Protein AF-H1XXZ6-F1 (afdb_monomer_lite)

pLDDT: mean 73.59, std 20.25, range [29.73, 95.38]

Radius of gyration: 31.3 Å; chains: 1; bounding box: 52×107×85 Å

Organism: NCBI:txid880073

Structure (mmCIF, N/CA/C/O backbone):
data_AF-H1XXZ6-F1
#
_entry.id   AF-H1XXZ6-F1
#
loop_
_atom_site.group_PDB
_atom_site.id
_atom_site.type_symbol
_atom_site.label_atom_id
_atom_site.label_alt_id
_atom_site.label_comp_id
_atom_site.label_asym_id
_atom_site.label_entity_id
_atom_site.label_seq_id
_atom_site.pdbx_PDB_ins_code
_atom_site.Cartn_x
_atom_site.Cartn_y
_atom_site.Cartn_z
_atom_site.occupancy
_atom_site.B_iso_or_equiv
_atom_site.auth_seq_id
_atom_site.auth_comp_id
_atom_site.auth_asym_id
_atom_site.auth_atom_id
_atom_site.pdbx_PDB_model_num
ATOM 1 N N . MET A 1 1 ? 24.310 -81.843 -57.469 1.00 34.84 1 MET A N 1
ATOM 2 C CA . MET A 1 1 ? 24.991 -82.336 -56.248 1.00 34.84 1 MET A CA 1
ATOM 3 C C . MET A 1 1 ? 25.385 -81.104 -55.439 1.00 34.84 1 MET A C 1
ATOM 5 O O . MET A 1 1 ? 26.062 -80.269 -56.003 1.00 34.84 1 MET A O 1
ATOM 9 N N . GLY A 1 2 ? 24.944 -80.859 -54.207 1.00 36.94 2 GLY A N 1
ATOM 10 C CA . GLY A 1 2 ? 24.135 -81.661 -53.302 1.00 36.94 2 GLY A CA 1
ATOM 11 C C . GLY A 1 2 ? 23.578 -80.832 -52.131 1.00 36.94 2 GLY A C 1
ATOM 12 O O . GLY A 1 2 ? 24.026 -79.719 -51.892 1.00 36.94 2 GLY A O 1
ATOM 13 N N . LYS A 1 3 ? 22.600 -81.462 -51.465 1.00 36.09 3 LYS A N 1
ATOM 14 C CA . LYS A 1 3 ? 22.176 -81.375 -50.054 1.00 36.09 3 LYS A CA 1
ATOM 15 C C . LYS A 1 3 ? 21.895 -79.995 -49.443 1.00 36.09 3 LYS A C 1
ATOM 17 O O . LYS A 1 3 ? 22.792 -79.198 -49.210 1.00 36.09 3 LYS A O 1
ATOM 22 N N . GLY A 1 4 ? 20.626 -79.791 -49.090 1.00 41.72 4 GLY A N 1
ATOM 23 C CA . GLY A 1 4 ? 20.234 -78.795 -48.098 1.00 41.72 4 GLY A CA 1
ATOM 24 C C . GLY A 1 4 ? 20.411 -79.296 -46.668 1.00 41.72 4 GLY A C 1
ATOM 25 O O . GLY A 1 4 ? 20.622 -80.484 -46.457 1.00 41.72 4 GLY A O 1
ATOM 26 N N . GLU A 1 5 ? 20.244 -78.384 -45.715 1.00 38.03 5 GLU A N 1
ATOM 27 C CA . GLU A 1 5 ? 19.786 -78.662 -44.354 1.00 38.03 5 GLU A CA 1
ATOM 28 C C . GLU A 1 5 ? 19.314 -77.348 -43.709 1.00 38.03 5 GLU A C 1
ATOM 30 O O . GLU A 1 5 ? 19.947 -76.300 -43.831 1.00 38.03 5 GLU A O 1
ATOM 35 N N . ARG A 1 6 ? 18.142 -77.404 -43.066 1.00 41.97 6 ARG A N 1
ATOM 36 C CA . ARG A 1 6 ? 17.686 -76.405 -42.087 1.00 41.97 6 ARG A CA 1
ATOM 37 C C . ARG A 1 6 ? 18.591 -76.519 -40.850 1.00 41.97 6 ARG A C 1
ATOM 39 O O . ARG A 1 6 ? 19.166 -77.576 -40.654 1.00 41.97 6 ARG A O 1
ATOM 46 N N . PHE A 1 7 ? 18.654 -75.493 -40.001 1.00 35.69 7 PHE A N 1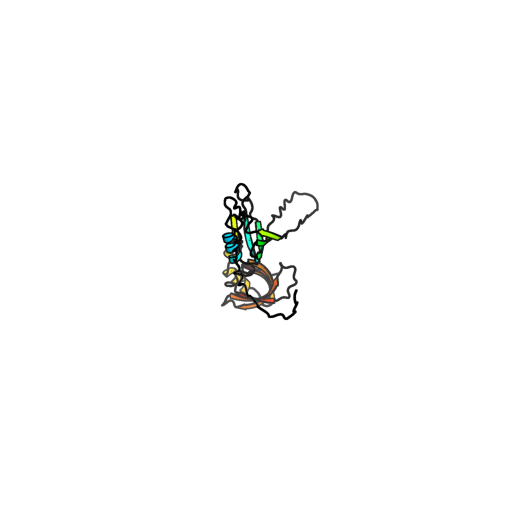
ATOM 47 C CA . PHE A 1 7 ? 18.377 -75.575 -38.553 1.00 35.69 7 PHE A CA 1
ATOM 48 C C . PHE A 1 7 ? 18.780 -74.260 -37.840 1.00 35.69 7 PHE A C 1
ATOM 50 O O . PHE A 1 7 ? 19.923 -73.827 -37.886 1.00 35.69 7 PHE A O 1
ATOM 57 N N . PHE A 1 8 ? 17.789 -73.688 -37.152 1.00 34.06 8 PHE A N 1
ATOM 58 C CA . PHE A 1 8 ? 17.831 -73.058 -35.825 1.00 34.06 8 PHE A CA 1
ATOM 59 C C . PHE A 1 8 ? 18.616 -71.759 -35.555 1.00 34.06 8 PHE A C 1
ATOM 61 O O . PHE A 1 8 ? 19.836 -71.692 -35.463 1.00 34.06 8 PHE A O 1
ATOM 68 N N . SER A 1 9 ? 17.793 -70.755 -35.250 1.00 41.75 9 SER A N 1
ATOM 69 C CA . SER A 1 9 ? 17.962 -69.675 -34.280 1.00 41.75 9 SER A CA 1
ATOM 70 C C . SER A 1 9 ? 18.931 -69.953 -33.125 1.00 41.75 9 SER A C 1
ATOM 72 O O . SER A 1 9 ? 18.729 -70.884 -32.348 1.00 41.75 9 SER A O 1
ATOM 74 N N . LYS A 1 10 ? 19.867 -69.021 -32.907 1.00 35.75 10 LYS A N 1
ATOM 75 C CA . LYS A 1 10 ? 20.357 -68.653 -31.572 1.00 35.75 10 LYS A CA 1
ATOM 76 C C . LYS A 1 10 ? 20.607 -67.149 -31.493 1.00 35.75 10 LYS A C 1
ATOM 78 O O . LYS A 1 10 ? 21.270 -66.561 -32.339 1.00 35.75 10 LYS A O 1
ATOM 83 N N . ASN A 1 11 ? 20.019 -66.575 -30.450 1.00 40.69 11 ASN A N 1
ATOM 84 C CA . ASN A 1 11 ? 20.159 -65.205 -29.986 1.00 40.69 11 ASN A CA 1
ATOM 85 C C . ASN A 1 11 ? 21.622 -64.767 -29.901 1.00 40.69 11 ASN A C 1
ATOM 87 O O . ASN A 1 11 ? 22.435 -65.467 -29.302 1.00 40.69 11 ASN A O 1
ATOM 91 N N . LEU A 1 12 ? 21.904 -63.556 -30.375 1.00 37.41 12 LEU A N 1
ATOM 92 C CA . LEU A 1 12 ? 23.015 -62.743 -29.896 1.00 37.41 12 LEU A CA 1
ATOM 93 C C . LEU A 1 12 ? 22.513 -61.305 -29.792 1.00 37.41 12 LEU A C 1
ATOM 95 O O . LEU A 1 12 ? 22.474 -60.544 -30.754 1.00 37.41 12 LEU A O 1
ATOM 99 N N . ILE A 1 13 ? 22.049 -60.998 -28.583 1.00 42.38 13 ILE A N 1
ATOM 100 C CA . ILE A 1 13 ? 21.823 -59.652 -28.075 1.00 42.38 13 ILE A CA 1
ATOM 101 C C . ILE A 1 13 ? 23.176 -58.942 -28.149 1.00 42.38 13 ILE A C 1
ATOM 103 O O . ILE A 1 13 ? 24.085 -59.256 -27.387 1.00 42.38 13 ILE A O 1
ATOM 107 N N . PHE A 1 14 ? 23.317 -58.020 -29.096 1.00 39.56 14 PHE A N 1
ATOM 108 C CA . PHE A 1 14 ? 24.387 -57.032 -29.089 1.00 39.56 14 PHE A CA 1
ATOM 109 C C . PHE A 1 14 ? 23.782 -55.722 -28.584 1.00 39.56 14 PHE A C 1
ATOM 111 O O . PHE A 1 14 ? 23.148 -54.977 -29.332 1.00 39.56 14 PHE A O 1
ATOM 118 N N . GLU A 1 15 ? 23.956 -55.462 -27.288 1.00 44.19 15 GLU A N 1
ATOM 119 C CA . GLU A 1 15 ? 23.841 -54.123 -26.717 1.00 44.19 15 GLU A CA 1
ATOM 120 C C . GLU A 1 15 ? 24.912 -53.235 -27.361 1.00 44.19 15 GLU A C 1
ATOM 122 O O . GLU A 1 15 ? 26.066 -53.191 -26.940 1.00 44.19 15 GLU A O 1
ATOM 127 N N . GLN A 1 16 ? 24.539 -52.514 -28.417 1.00 44.62 16 GLN A N 1
ATOM 128 C CA . GLN A 1 16 ? 25.308 -51.357 -28.849 1.00 44.62 16 GLN A CA 1
ATOM 129 C C . GLN A 1 16 ? 24.959 -50.186 -27.935 1.00 44.62 16 GLN A C 1
ATOM 131 O O . GLN A 1 16 ? 23.903 -49.561 -28.061 1.00 44.62 16 GLN A O 1
ATOM 136 N N . GLY A 1 17 ? 25.877 -49.894 -27.013 1.00 43.12 17 GLY A N 1
ATOM 137 C C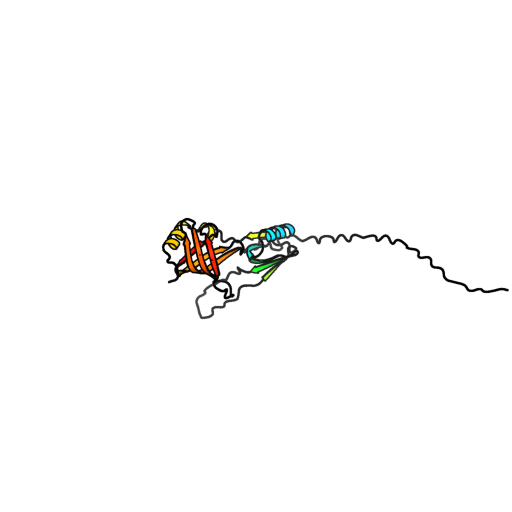A . GLY A 1 17 ? 25.894 -48.675 -26.220 1.00 43.12 17 GLY A CA 1
ATOM 138 C C . GLY A 1 17 ? 25.861 -47.442 -27.119 1.00 43.12 17 GLY A C 1
ATOM 139 O O . GLY A 1 17 ? 26.885 -46.965 -27.600 1.00 43.12 17 GLY A O 1
ATOM 140 N N . ARG A 1 18 ? 24.661 -46.900 -27.339 1.00 43.94 18 ARG A N 1
ATOM 141 C CA . ARG A 1 18 ? 24.479 -45.552 -27.875 1.00 43.94 18 ARG A CA 1
ATOM 142 C C . ARG A 1 18 ? 24.879 -44.564 -26.785 1.00 43.94 18 ARG A C 1
ATOM 144 O O . ARG A 1 18 ? 24.064 -44.227 -25.927 1.00 43.94 18 ARG A O 1
ATOM 151 N N . GLN A 1 19 ? 26.122 -44.085 -26.831 1.00 50.47 19 GLN A N 1
ATOM 152 C CA . GLN A 1 19 ? 26.491 -42.831 -26.179 1.00 50.47 19 GLN A CA 1
ATOM 153 C C . GLN A 1 19 ? 25.544 -41.742 -26.694 1.00 50.47 19 GLN A C 1
ATOM 155 O O . GLN A 1 19 ? 25.595 -41.330 -27.853 1.00 50.47 19 GLN A O 1
ATOM 160 N N . ARG A 1 20 ? 24.612 -41.319 -25.838 1.00 53.62 20 ARG A N 1
ATOM 161 C CA . ARG A 1 20 ? 23.755 -40.168 -26.101 1.00 53.62 20 ARG A CA 1
ATOM 162 C C . ARG A 1 20 ? 24.624 -38.928 -25.941 1.00 53.62 20 ARG A C 1
ATOM 164 O O . ARG A 1 20 ? 24.897 -38.506 -24.821 1.00 53.62 20 ARG A O 1
ATOM 171 N N . TYR A 1 21 ? 25.068 -38.356 -27.054 1.00 49.53 21 TYR A N 1
ATOM 172 C CA . TYR A 1 21 ? 25.584 -36.995 -27.060 1.00 49.53 21 TYR A CA 1
ATOM 173 C C . TYR A 1 21 ? 24.427 -36.068 -26.681 1.00 49.53 21 TYR A C 1
ATOM 175 O O . TYR A 1 21 ? 23.544 -35.790 -27.492 1.00 49.53 21 TYR A O 1
ATOM 183 N N . PHE A 1 22 ? 24.404 -35.621 -25.427 1.00 50.97 22 PHE A N 1
ATOM 184 C CA . PHE A 1 22 ? 23.610 -34.470 -25.026 1.00 50.97 22 PHE A CA 1
ATOM 185 C C . PHE A 1 22 ? 24.239 -33.248 -25.699 1.00 50.97 22 PHE A C 1
ATOM 187 O O . PHE A 1 22 ? 25.120 -32.598 -25.143 1.00 50.97 22 PHE A O 1
ATOM 194 N N . LEU A 1 23 ? 23.816 -32.957 -26.931 1.00 54.25 23 LEU A N 1
ATOM 195 C CA . LEU A 1 23 ? 23.970 -31.627 -27.503 1.00 54.25 23 LEU A CA 1
ATOM 196 C C . LEU A 1 23 ? 23.156 -30.693 -26.611 1.00 54.25 23 LEU A C 1
ATOM 198 O O . LEU A 1 23 ? 21.942 -30.565 -26.759 1.00 54.25 23 LEU A O 1
ATOM 202 N N . GLY A 1 24 ? 23.836 -30.111 -25.624 1.00 48.06 24 GLY A N 1
ATOM 203 C CA . GLY A 1 24 ? 23.327 -29.019 -24.821 1.00 48.06 24 GLY A CA 1
ATOM 204 C C . GLY A 1 24 ? 22.946 -27.887 -25.759 1.00 48.06 24 GLY A C 1
ATOM 205 O O . GLY A 1 24 ? 23.783 -27.079 -26.154 1.00 48.06 24 GLY A O 1
ATOM 206 N N . LEU A 1 25 ? 21.669 -27.845 -26.131 1.00 50.66 25 LEU A N 1
ATOM 207 C CA . LEU A 1 25 ? 21.010 -26.657 -26.640 1.00 50.66 25 LEU A CA 1
ATOM 208 C C . LEU A 1 25 ? 20.997 -25.655 -25.487 1.00 50.66 25 LEU A C 1
ATOM 210 O O . LEU A 1 25 ? 20.002 -25.499 -24.781 1.00 50.66 25 LEU A O 1
ATOM 214 N N . PHE A 1 26 ? 22.138 -25.004 -25.264 1.00 59.72 26 PHE A N 1
ATOM 215 C CA . PHE A 1 26 ? 22.194 -23.762 -24.519 1.00 59.72 26 PHE A CA 1
ATOM 216 C C . PHE A 1 26 ? 21.250 -22.814 -25.250 1.00 59.72 26 PHE A C 1
ATOM 218 O O . PHE A 1 26 ? 21.585 -22.278 -26.308 1.00 59.72 26 PHE A O 1
ATOM 225 N N . LYS A 1 27 ? 20.026 -22.674 -24.727 1.00 57.34 27 LYS A N 1
ATOM 226 C CA . LYS A 1 27 ? 19.089 -21.639 -25.146 1.00 57.34 27 LYS A CA 1
ATOM 227 C C . LYS A 1 27 ? 19.862 -20.329 -25.031 1.00 57.34 27 LYS A C 1
ATOM 229 O O . LYS A 1 27 ? 20.163 -19.892 -23.921 1.00 57.34 27 LYS A O 1
ATOM 234 N N . ARG A 1 28 ? 20.273 -19.755 -26.166 1.00 54.41 28 ARG A N 1
ATOM 235 C CA . ARG A 1 28 ? 20.858 -18.414 -26.194 1.00 54.41 28 ARG A CA 1
ATOM 236 C C . ARG A 1 28 ? 19.832 -17.517 -25.515 1.00 54.41 28 ARG A C 1
ATOM 238 O O . ARG A 1 28 ? 18.709 -17.424 -26.006 1.00 54.41 28 ARG A O 1
ATOM 245 N N . LYS A 1 29 ? 20.188 -16.943 -24.362 1.00 57.19 29 LYS A N 1
ATOM 246 C CA . LYS A 1 29 ? 19.348 -15.948 -23.692 1.00 57.19 29 LYS A CA 1
ATOM 247 C C . LYS A 1 29 ? 19.035 -14.878 -24.736 1.00 57.19 29 LYS A C 1
ATOM 249 O O . LYS A 1 29 ? 19.963 -14.327 -25.332 1.00 57.19 29 LYS A O 1
ATOM 254 N N . LYS A 1 30 ? 17.750 -14.683 -25.035 1.00 61.81 30 LYS A N 1
ATOM 255 C CA . LYS A 1 30 ? 17.300 -13.646 -25.963 1.00 61.81 30 LYS A CA 1
ATOM 256 C C . LYS A 1 30 ? 17.820 -12.326 -25.395 1.00 61.81 30 LYS A C 1
ATOM 258 O O . LYS A 1 30 ? 17.629 -12.049 -24.215 1.00 61.81 30 LYS A O 1
ATOM 263 N N . LYS A 1 31 ? 18.606 -11.593 -26.183 1.00 69.25 31 LYS A N 1
ATOM 264 C CA . LYS A 1 31 ? 19.179 -10.326 -25.733 1.00 69.25 31 LYS A CA 1
ATOM 265 C C . LYS A 1 31 ? 18.023 -9.333 -25.669 1.00 69.25 31 LYS A C 1
ATOM 267 O O . LYS A 1 31 ? 17.452 -9.027 -26.709 1.00 69.25 31 LYS A O 1
ATOM 272 N N . VAL A 1 32 ? 17.651 -8.923 -24.462 1.00 76.12 32 VAL A N 1
ATOM 273 C CA . VAL A 1 32 ? 16.621 -7.905 -24.253 1.00 76.12 32 VAL A CA 1
ATOM 274 C C . VAL A 1 32 ? 17.132 -6.578 -24.808 1.00 76.12 32 VAL A C 1
ATOM 276 O O . VAL A 1 32 ? 18.274 -6.189 -24.540 1.00 76.12 32 VAL A O 1
ATOM 279 N N . GLU A 1 33 ? 16.313 -5.918 -25.621 1.00 82.31 33 GLU A N 1
ATOM 280 C CA . GLU A 1 33 ? 16.597 -4.575 -26.118 1.00 82.31 33 GLU A CA 1
ATOM 281 C C . GLU A 1 33 ? 16.248 -3.575 -25.019 1.00 82.31 33 GLU A C 1
ATOM 283 O O . GLU A 1 33 ? 15.087 -3.266 -24.780 1.00 82.31 33 GLU A O 1
ATOM 288 N N . LEU A 1 34 ? 17.273 -3.113 -24.306 1.00 86.50 34 LEU A N 1
ATOM 289 C CA . LEU A 1 34 ? 17.120 -2.094 -23.278 1.00 86.50 34 LEU A CA 1
ATOM 290 C C . LEU A 1 34 ? 17.074 -0.712 -23.916 1.00 86.50 34 LEU A C 1
ATOM 292 O O . LEU A 1 34 ? 18.013 -0.321 -24.618 1.00 86.50 34 LEU A O 1
ATOM 296 N N . ARG A 1 35 ? 16.011 0.038 -23.626 1.00 87.94 35 ARG A N 1
ATOM 297 C CA . ARG A 1 35 ? 15.940 1.456 -23.970 1.00 87.94 35 ARG A CA 1
ATOM 298 C C . ARG A 1 35 ? 16.957 2.240 -23.132 1.00 87.94 35 ARG A C 1
ATOM 300 O O . ARG A 1 35 ? 17.241 1.858 -21.990 1.00 87.94 35 ARG A O 1
ATOM 307 N N . PRO A 1 36 ? 17.535 3.327 -23.667 1.00 86.19 36 PRO A N 1
ATOM 308 C CA . PRO A 1 36 ? 18.430 4.180 -22.896 1.00 86.19 36 PRO A CA 1
ATOM 309 C C . PRO A 1 36 ? 17.749 4.661 -21.607 1.00 86.19 36 PRO A C 1
ATOM 311 O O . PRO A 1 36 ? 16.629 5.156 -21.644 1.00 86.19 36 PRO A O 1
ATOM 314 N N . GLY A 1 37 ? 18.413 4.483 -20.463 1.00 86.31 37 GLY A N 1
ATOM 315 C CA . GLY A 1 37 ? 17.870 4.858 -19.151 1.00 86.31 37 GLY A CA 1
ATOM 316 C C . GLY A 1 37 ? 16.972 3.809 -18.481 1.00 86.31 37 GLY A C 1
ATOM 317 O O . GLY A 1 37 ? 16.688 3.953 -17.294 1.00 86.31 37 GLY A O 1
ATOM 318 N N . ALA A 1 38 ? 16.583 2.735 -19.176 1.00 92.12 38 ALA A N 1
ATOM 319 C CA . ALA A 1 38 ? 15.818 1.644 -18.577 1.00 92.12 38 ALA A CA 1
ATOM 320 C C . ALA A 1 38 ? 16.675 0.749 -17.664 1.00 92.12 38 ALA A C 1
ATOM 322 O O . ALA A 1 38 ? 17.881 0.558 -17.861 1.00 92.12 38 ALA A O 1
ATOM 323 N N . LEU A 1 39 ? 16.030 0.152 -16.666 1.00 93.44 39 LEU A N 1
ATOM 324 C CA . LEU A 1 39 ? 16.620 -0.840 -15.780 1.00 93.44 39 LEU A CA 1
ATOM 325 C C . LEU A 1 39 ? 16.744 -2.199 -16.488 1.00 93.44 39 LEU A C 1
ATOM 327 O O . LEU A 1 39 ? 15.852 -2.591 -17.241 1.00 93.44 39 LEU A O 1
ATOM 331 N N . PRO A 1 40 ? 17.803 -2.978 -16.195 1.00 94.44 40 PRO A N 1
ATOM 332 C CA . PRO A 1 40 ? 17.889 -4.368 -16.631 1.00 94.44 40 PRO A CA 1
ATOM 333 C C . PRO A 1 40 ? 16.716 -5.216 -16.100 1.00 94.44 40 PRO A C 1
ATOM 335 O O . PRO A 1 40 ? 16.322 -5.018 -14.943 1.00 94.44 40 PRO A O 1
ATOM 338 N N . PRO A 1 41 ? 16.218 -6.210 -16.864 1.00 92.56 41 PRO A N 1
ATOM 339 C CA . PRO A 1 41 ? 15.084 -7.061 -16.476 1.00 92.56 41 PRO A CA 1
ATOM 340 C C . PRO A 1 41 ? 15.251 -7.701 -15.094 1.00 92.56 41 PRO A C 1
ATOM 342 O O . PRO A 1 41 ? 14.330 -7.744 -14.281 1.00 92.56 41 PRO A O 1
ATOM 345 N N . GLU A 1 42 ? 16.461 -8.173 -14.800 1.00 93.50 42 GLU A N 1
ATOM 346 C CA . GLU A 1 42 ? 16.819 -8.822 -13.545 1.00 93.50 42 GLU A CA 1
ATOM 347 C C . GLU A 1 42 ? 16.683 -7.865 -12.361 1.00 93.50 42 GLU A C 1
ATOM 349 O O . GLU A 1 42 ? 16.203 -8.263 -11.301 1.00 93.50 42 GLU A O 1
ATOM 354 N N . LYS A 1 43 ? 17.045 -6.594 -12.565 1.00 94.56 43 LYS A N 1
ATOM 355 C CA . LYS A 1 43 ? 16.944 -5.552 -11.544 1.00 94.56 43 LYS A CA 1
ATOM 356 C C . LYS A 1 43 ? 15.491 -5.144 -11.315 1.00 94.56 43 LYS A C 1
ATOM 358 O O . LYS A 1 43 ? 15.083 -5.003 -10.168 1.00 94.56 43 LYS A O 1
ATOM 363 N N . VAL A 1 44 ? 14.695 -5.020 -12.380 1.00 94.62 44 VAL A N 1
ATOM 364 C CA . VAL A 1 44 ? 13.242 -4.797 -12.270 1.00 94.62 44 VAL A CA 1
ATOM 365 C C . VAL A 1 44 ? 12.599 -5.926 -11.460 1.00 94.62 44 VAL A C 1
ATOM 367 O O . VAL A 1 44 ? 11.872 -5.671 -10.501 1.00 94.62 44 VAL A O 1
ATOM 370 N N . LYS A 1 45 ? 12.920 -7.181 -11.791 1.00 94.56 45 LYS A N 1
ATOM 371 C CA . LYS A 1 45 ? 12.406 -8.363 -11.091 1.00 94.56 45 LYS A CA 1
ATOM 372 C C . LYS A 1 45 ? 12.808 -8.388 -9.617 1.00 94.56 45 LYS A C 1
ATOM 374 O O . LYS A 1 45 ? 11.982 -8.736 -8.776 1.00 94.56 45 LYS A O 1
ATOM 379 N N . GLU A 1 46 ? 14.047 -8.026 -9.292 1.00 94.12 46 GLU A N 1
ATOM 380 C CA . GLU A 1 46 ? 14.518 -7.912 -7.908 1.00 94.12 46 GLU A CA 1
ATOM 381 C C . GLU A 1 46 ? 13.737 -6.846 -7.127 1.00 94.12 46 GLU A C 1
ATOM 383 O O . GLU A 1 46 ? 13.235 -7.140 -6.043 1.00 94.12 46 GLU A O 1
ATOM 388 N N . ILE A 1 47 ? 13.572 -5.647 -7.698 1.00 93.94 47 ILE A N 1
ATOM 389 C CA . ILE A 1 47 ? 12.832 -4.540 -7.074 1.00 93.94 47 ILE A CA 1
ATOM 390 C C . ILE A 1 47 ? 11.384 -4.952 -6.800 1.00 93.94 47 ILE A C 1
ATOM 392 O O . ILE A 1 47 ? 10.924 -4.862 -5.665 1.00 93.94 47 ILE A O 1
ATOM 396 N N . VAL A 1 48 ? 10.682 -5.475 -7.807 1.00 92.25 48 VAL A N 1
ATOM 397 C CA . VAL A 1 48 ? 9.271 -5.873 -7.679 1.00 92.25 48 VAL A CA 1
ATOM 398 C C . VAL A 1 48 ? 9.096 -6.997 -6.659 1.00 92.25 48 VAL A C 1
ATOM 400 O O . VAL A 1 48 ? 8.158 -6.967 -5.867 1.00 92.25 48 VAL A O 1
ATOM 403 N N . LYS A 1 49 ? 10.009 -7.977 -6.626 1.00 92.62 49 LYS A N 1
ATOM 404 C CA . LYS A 1 49 ? 9.981 -9.046 -5.616 1.00 92.62 49 LYS A CA 1
ATOM 405 C C . LYS A 1 49 ? 10.251 -8.532 -4.206 1.00 92.62 49 LYS A C 1
ATOM 407 O O . LYS A 1 49 ? 9.666 -9.063 -3.268 1.00 92.62 49 LYS A O 1
ATOM 412 N N . LYS A 1 50 ? 11.131 -7.538 -4.059 1.00 91.06 50 LYS A N 1
ATOM 413 C CA . LYS A 1 50 ? 11.431 -6.906 -2.771 1.00 91.06 50 LYS A CA 1
ATOM 414 C C . LYS A 1 50 ? 10.242 -6.096 -2.253 1.00 91.06 50 LYS A C 1
ATOM 416 O O . LYS A 1 50 ? 9.951 -6.181 -1.068 1.00 91.06 50 LYS A O 1
ATOM 421 N N . ILE A 1 51 ? 9.577 -5.344 -3.129 1.00 88.50 51 ILE A N 1
ATOM 422 C CA . ILE A 1 51 ? 8.367 -4.578 -2.798 1.00 88.50 51 ILE A CA 1
ATOM 423 C C . ILE A 1 51 ? 7.224 -5.536 -2.429 1.00 88.50 51 ILE A C 1
ATOM 425 O O . ILE A 1 51 ? 6.605 -5.408 -1.377 1.00 88.50 51 ILE A O 1
ATOM 429 N N . GLY A 1 52 ? 6.984 -6.547 -3.264 1.00 84.31 52 GLY A N 1
ATOM 430 C CA . GLY A 1 52 ? 5.971 -7.565 -3.017 1.00 84.31 52 GLY A CA 1
ATOM 431 C C . GLY A 1 52 ? 4.576 -7.201 -3.532 1.00 84.31 52 GLY A C 1
ATOM 432 O O . GLY A 1 52 ? 4.335 -6.148 -4.122 1.00 84.31 52 GLY A O 1
ATOM 433 N N . LYS A 1 53 ? 3.648 -8.147 -3.361 1.00 86.88 53 LYS A N 1
ATOM 434 C CA . LYS A 1 53 ? 2.252 -8.003 -3.794 1.00 86.88 53 LYS A CA 1
ATOM 435 C C . LYS A 1 53 ? 1.492 -7.025 -2.894 1.00 86.88 53 LYS A C 1
ATOM 437 O O . LYS A 1 53 ? 1.875 -6.785 -1.757 1.00 86.88 53 LYS A O 1
ATOM 442 N N . ASN A 1 54 ? 0.388 -6.509 -3.415 1.00 80.75 54 ASN A N 1
ATOM 443 C CA . ASN A 1 54 ? -0.531 -5.527 -2.838 1.00 80.75 54 ASN A CA 1
ATOM 444 C C . ASN A 1 54 ? 0.039 -4.126 -2.607 1.00 80.75 54 ASN A C 1
ATOM 446 O O . ASN A 1 54 ? -0.738 -3.209 -2.374 1.00 80.75 54 ASN A O 1
ATOM 450 N N . LYS A 1 55 ? 1.345 -3.917 -2.772 1.00 82.00 55 LYS A N 1
ATOM 451 C CA . LYS A 1 55 ? 1.948 -2.591 -2.658 1.00 82.00 55 LYS A CA 1
ATOM 452 C C . LYS A 1 55 ? 1.563 -1.675 -3.811 1.00 82.00 55 LYS A C 1
ATOM 454 O O . LYS A 1 55 ? 1.499 -2.103 -4.970 1.00 82.00 55 LYS A O 1
ATOM 459 N N . LYS A 1 56 ? 1.329 -0.409 -3.474 1.00 85.62 56 LYS A N 1
ATOM 460 C CA . LYS A 1 56 ? 1.190 0.690 -4.425 1.00 85.62 56 LYS A CA 1
ATOM 461 C C . LYS A 1 56 ? 2.580 1.104 -4.895 1.00 85.62 56 LYS A C 1
ATOM 463 O O . LYS A 1 56 ? 3.487 1.260 -4.085 1.00 85.62 56 LYS A O 1
ATOM 468 N N . VAL A 1 57 ? 2.763 1.245 -6.200 1.00 87.94 57 VAL A N 1
ATOM 469 C CA . VAL A 1 57 ? 4.036 1.651 -6.794 1.00 87.94 57 VAL A CA 1
ATOM 470 C C . VAL A 1 57 ? 3.814 2.672 -7.894 1.00 87.94 57 VAL A C 1
ATOM 472 O O . VAL A 1 57 ? 2.867 2.561 -8.675 1.00 87.94 57 VAL A O 1
ATOM 475 N N . ASN A 1 58 ? 4.725 3.632 -7.980 1.00 89.25 58 ASN A N 1
ATOM 476 C CA . ASN A 1 58 ? 4.854 4.547 -9.100 1.00 89.25 58 ASN A CA 1
ATOM 477 C C . ASN A 1 58 ? 5.894 3.985 -10.070 1.00 89.25 58 ASN A C 1
ATOM 479 O O . ASN A 1 58 ? 7.051 3.767 -9.708 1.00 89.25 58 ASN A O 1
ATOM 483 N N . ILE A 1 59 ? 5.473 3.733 -11.307 1.00 90.19 59 ILE A N 1
ATOM 484 C CA . ILE A 1 59 ? 6.324 3.190 -12.365 1.00 90.19 59 ILE A CA 1
ATOM 485 C C . ILE A 1 59 ? 6.607 4.301 -13.367 1.00 90.19 59 ILE A C 1
ATOM 487 O O . ILE A 1 59 ? 5.685 4.828 -13.988 1.00 90.19 59 ILE A O 1
ATOM 491 N N . ARG A 1 60 ? 7.883 4.637 -13.556 1.00 91.12 60 ARG A N 1
ATOM 492 C CA . ARG A 1 60 ? 8.330 5.524 -14.637 1.00 91.12 60 ARG A CA 1
ATOM 493 C C . ARG A 1 60 ? 8.866 4.686 -15.780 1.00 91.12 60 ARG A C 1
ATOM 495 O O . ARG A 1 60 ? 9.723 3.827 -15.559 1.00 91.12 60 ARG A O 1
ATOM 502 N N . ARG A 1 61 ? 8.393 4.951 -16.994 1.00 89.75 61 ARG A N 1
ATOM 503 C CA . ARG A 1 61 ? 8.894 4.314 -18.213 1.00 89.75 61 ARG A CA 1
ATOM 504 C C . ARG A 1 61 ? 9.697 5.305 -19.044 1.00 89.75 61 ARG A C 1
ATOM 506 O O . ARG A 1 61 ? 9.643 6.509 -18.814 1.00 89.75 61 ARG A O 1
ATOM 513 N N . VAL A 1 62 ? 10.459 4.777 -19.986 1.00 88.31 62 VAL A N 1
ATOM 514 C CA . VAL A 1 62 ? 11.153 5.541 -21.021 1.00 88.31 62 VAL A CA 1
ATOM 515 C C . VAL A 1 62 ? 10.542 5.241 -22.380 1.00 88.31 62 VAL A C 1
ATOM 517 O O . VAL A 1 62 ? 10.264 4.086 -22.716 1.00 88.31 62 VAL A O 1
ATOM 520 N N . GLU A 1 63 ? 10.366 6.277 -23.187 1.00 84.69 63 GLU A N 1
ATOM 521 C CA . GLU A 1 63 ? 9.987 6.170 -24.588 1.00 84.69 63 GLU A CA 1
ATOM 522 C C . GLU A 1 63 ? 11.112 5.532 -25.421 1.00 84.69 63 GLU A C 1
ATOM 524 O O . GLU A 1 63 ? 12.228 5.291 -24.951 1.00 84.69 63 GLU A O 1
ATOM 529 N N . TYR A 1 64 ? 10.825 5.221 -26.687 1.00 79.00 64 TYR A N 1
ATOM 530 C CA . TYR A 1 64 ? 11.789 4.583 -27.592 1.00 79.00 64 TYR A CA 1
ATOM 531 C C . TYR A 1 64 ? 13.068 5.400 -27.811 1.00 79.00 64 TYR A C 1
ATOM 533 O O . TYR A 1 64 ? 14.121 4.822 -28.079 1.00 79.00 64 TYR A O 1
ATOM 541 N N . ASP A 1 65 ? 12.987 6.723 -27.698 1.00 79.31 65 ASP A N 1
ATOM 542 C CA . ASP A 1 65 ? 14.124 7.635 -27.818 1.00 79.31 65 ASP A CA 1
ATOM 543 C C . ASP A 1 65 ? 14.914 7.800 -26.503 1.00 79.31 65 ASP A C 1
ATOM 545 O O . ASP A 1 65 ? 15.949 8.469 -26.482 1.00 79.31 65 ASP A O 1
ATOM 549 N N . GLY A 1 66 ? 14.473 7.144 -25.423 1.00 76.75 66 GLY A N 1
ATOM 550 C CA . GLY A 1 66 ? 15.074 7.221 -24.093 1.00 76.75 66 GLY A CA 1
ATOM 551 C C . GLY A 1 66 ? 14.583 8.399 -23.252 1.00 76.75 66 GLY A C 1
ATOM 552 O O . GLY A 1 66 ? 15.098 8.604 -22.151 1.00 76.75 66 GLY A O 1
ATOM 553 N N . THR A 1 67 ? 13.613 9.181 -23.733 1.00 84.62 67 THR A N 1
ATOM 554 C CA . THR A 1 67 ? 12.988 10.229 -22.922 1.00 84.62 67 THR A CA 1
ATOM 555 C C . THR A 1 67 ? 12.107 9.598 -21.836 1.00 84.62 67 THR A C 1
ATOM 557 O O . THR A 1 67 ? 11.383 8.641 -22.111 1.00 84.62 67 THR A O 1
ATOM 560 N N . PRO A 1 68 ? 12.177 10.055 -20.573 1.00 85.50 68 PRO A N 1
ATOM 561 C CA . PRO A 1 68 ? 11.261 9.583 -19.540 1.00 85.50 68 PRO A CA 1
ATOM 562 C C . PRO A 1 68 ? 9.825 10.014 -19.849 1.00 85.50 68 PRO A C 1
ATOM 564 O O . PRO A 1 68 ? 9.598 11.180 -20.168 1.00 85.50 68 PRO A O 1
ATOM 567 N N . GLU A 1 69 ? 8.860 9.109 -19.683 1.00 81.88 69 GLU A N 1
ATOM 568 C CA . GLU A 1 69 ? 7.441 9.470 -19.716 1.00 81.88 69 GLU A CA 1
ATOM 569 C C . GLU A 1 69 ? 7.156 10.541 -18.645 1.00 81.88 69 GLU A C 1
ATOM 571 O O . GLU A 1 69 ? 7.598 10.428 -17.496 1.00 81.88 69 GLU A O 1
ATOM 576 N N . GLU A 1 70 ? 6.408 11.590 -19.012 1.00 74.44 70 GLU A N 1
ATOM 577 C CA . GLU A 1 70 ? 6.178 12.753 -18.139 1.00 74.44 70 GLU A CA 1
ATOM 578 C C . GLU A 1 70 ? 5.433 12.404 -16.844 1.00 74.44 70 GLU A C 1
ATOM 580 O O . GLU A 1 70 ? 5.664 13.026 -15.803 1.00 74.44 70 GLU A O 1
ATOM 585 N N . LYS A 1 71 ? 4.524 11.423 -16.898 1.00 79.62 71 LYS A N 1
ATOM 586 C CA . LYS A 1 71 ? 3.681 11.031 -15.765 1.00 79.62 71 LYS A CA 1
ATOM 587 C C . LYS A 1 71 ? 3.920 9.567 -15.403 1.00 79.62 71 LYS A C 1
ATOM 589 O O . LYS A 1 71 ? 3.720 8.707 -16.258 1.00 79.62 71 LYS A O 1
ATOM 594 N N . PRO A 1 72 ? 4.303 9.260 -14.150 1.00 83.69 72 PRO A N 1
ATOM 595 C CA . PRO A 1 72 ? 4.413 7.879 -13.709 1.00 83.69 72 PRO A CA 1
ATOM 596 C C . PRO A 1 72 ? 3.042 7.199 -13.710 1.00 83.69 72 PRO A C 1
ATOM 598 O O . PRO A 1 72 ? 2.017 7.817 -13.420 1.00 83.69 72 PRO A O 1
ATOM 601 N N . ILE A 1 73 ? 3.040 5.895 -13.972 1.00 84.62 73 ILE A N 1
ATOM 602 C CA . ILE A 1 73 ? 1.855 5.054 -13.842 1.00 84.62 73 ILE A CA 1
ATOM 603 C C . ILE A 1 73 ? 1.819 4.521 -12.413 1.00 84.62 73 ILE A C 1
ATOM 605 O O . ILE A 1 73 ? 2.687 3.742 -12.015 1.00 84.62 73 ILE A O 1
ATOM 609 N N . THR A 1 74 ? 0.805 4.909 -11.644 1.00 85.69 74 THR A N 1
ATOM 610 C CA . THR A 1 74 ? 0.597 4.356 -10.302 1.00 85.69 74 THR A CA 1
ATOM 611 C C . THR A 1 74 ? -0.242 3.087 -10.380 1.00 85.69 74 THR A C 1
ATOM 613 O O . THR A 1 74 ? -1.393 3.114 -10.838 1.00 85.69 74 THR A O 1
ATOM 616 N N . VAL A 1 75 ? 0.303 1.975 -9.894 1.00 85.12 75 VAL A N 1
ATOM 617 C CA . VAL A 1 75 ? -0.377 0.675 -9.875 1.00 85.12 75 VAL A CA 1
ATOM 618 C C . VAL A 1 75 ? -0.279 0.003 -8.510 1.00 85.12 75 VAL A C 1
ATOM 620 O O . VAL A 1 75 ? 0.677 0.205 -7.771 1.00 85.12 75 VAL A O 1
ATOM 623 N N . ARG A 1 76 ? -1.247 -0.854 -8.185 1.00 84.56 76 ARG A N 1
ATOM 624 C CA . ARG A 1 76 ? -1.141 -1.841 -7.107 1.00 84.56 76 ARG A CA 1
ATOM 625 C C . ARG A 1 76 ? -0.637 -3.151 -7.693 1.00 84.56 76 ARG A C 1
ATOM 627 O O . ARG A 1 76 ? -1.295 -3.693 -8.578 1.00 84.56 76 ARG A O 1
ATOM 634 N N . ILE A 1 77 ? 0.475 -3.692 -7.206 1.00 87.25 77 ILE A N 1
ATOM 635 C CA . ILE A 1 77 ? 0.982 -4.988 -7.683 1.00 87.25 77 ILE A CA 1
ATOM 636 C C . ILE A 1 77 ? 0.012 -6.090 -7.241 1.00 87.25 77 ILE A C 1
ATOM 638 O O . ILE A 1 77 ? -0.162 -6.309 -6.050 1.00 87.25 77 ILE A O 1
ATOM 642 N N . ILE A 1 78 ? -0.608 -6.810 -8.174 1.00 84.69 78 ILE A N 1
ATOM 643 C CA . ILE A 1 78 ? -1.547 -7.902 -7.857 1.00 84.69 78 ILE A CA 1
ATOM 644 C C . ILE A 1 78 ? -0.941 -9.289 -8.091 1.00 84.69 78 ILE A C 1
ATOM 646 O O . ILE A 1 78 ? -1.290 -10.245 -7.396 1.00 84.69 78 ILE A O 1
ATOM 650 N N . ASP A 1 79 ? 0.011 -9.415 -9.018 1.00 87.12 79 ASP A N 1
ATOM 651 C CA . ASP A 1 79 ? 0.710 -10.674 -9.264 1.00 87.12 79 ASP A CA 1
ATOM 652 C C . ASP A 1 79 ? 2.166 -10.457 -9.686 1.00 87.12 79 ASP A C 1
ATOM 654 O O . ASP A 1 79 ? 2.509 -9.432 -10.268 1.00 87.12 79 ASP A O 1
ATOM 658 N N . ILE A 1 80 ? 3.029 -11.425 -9.373 1.00 93.12 80 ILE A N 1
ATOM 659 C CA . ILE A 1 80 ? 4.460 -11.408 -9.699 1.00 93.12 80 ILE A CA 1
ATOM 660 C C . ILE A 1 80 ? 4.818 -12.794 -10.223 1.00 93.12 80 ILE A C 1
ATOM 662 O O . ILE A 1 80 ? 4.748 -13.776 -9.478 1.00 93.12 80 ILE A O 1
ATOM 666 N N . LYS A 1 81 ? 5.220 -12.869 -11.489 1.00 90.75 81 LYS A N 1
ATOM 667 C CA . LYS A 1 81 ? 5.626 -14.099 -12.169 1.00 90.75 81 LYS A CA 1
ATOM 668 C C . LYS A 1 81 ? 7.104 -14.052 -12.533 1.00 90.75 81 LYS A C 1
ATOM 670 O O . LYS A 1 81 ? 7.863 -13.192 -12.083 1.00 90.75 81 LYS A O 1
ATOM 675 N N . ASP A 1 82 ? 7.556 -15.052 -13.279 1.00 89.94 82 ASP A N 1
ATOM 676 C CA . ASP A 1 82 ? 8.960 -15.141 -13.657 1.00 89.94 82 ASP A CA 1
ATOM 677 C C . ASP A 1 82 ? 9.343 -14.229 -14.823 1.00 89.94 82 ASP A C 1
ATOM 679 O O . ASP A 1 82 ? 10.507 -13.833 -14.911 1.00 89.94 82 ASP A O 1
ATOM 683 N N . ASP A 1 83 ? 8.375 -13.895 -15.663 1.00 86.31 83 ASP A N 1
ATOM 684 C CA . 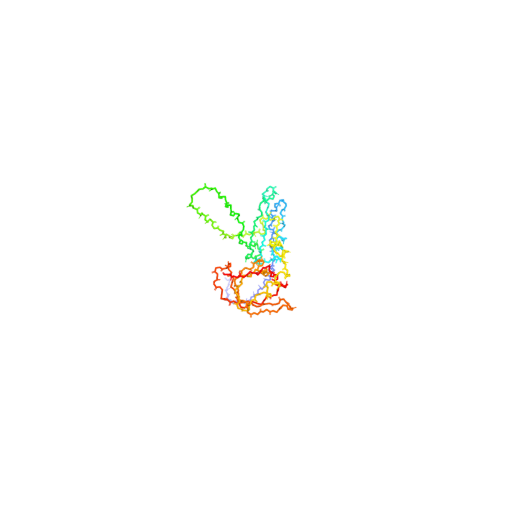ASP A 1 83 ? 8.486 -13.172 -16.926 1.00 86.31 83 ASP A CA 1
ATOM 685 C C . ASP A 1 83 ? 7.830 -11.781 -16.892 1.00 86.31 83 ASP A C 1
ATOM 687 O O . ASP A 1 83 ? 8.239 -10.900 -17.649 1.00 86.31 83 ASP A O 1
ATOM 691 N N . TYR A 1 84 ? 6.878 -11.553 -15.985 1.00 90.62 84 TYR A N 1
ATOM 692 C CA . TYR A 1 84 ? 6.218 -10.260 -15.796 1.00 90.62 84 TYR A CA 1
ATOM 693 C C . TYR A 1 84 ? 5.662 -10.082 -14.378 1.00 90.62 84 TYR A C 1
ATOM 695 O O . TYR A 1 84 ? 5.627 -11.019 -13.576 1.00 90.62 84 TYR A O 1
ATOM 703 N N . PHE A 1 85 ? 5.178 -8.879 -14.078 1.00 93.06 85 PHE A N 1
ATOM 704 C CA . PHE A 1 85 ? 4.292 -8.619 -12.942 1.00 93.06 85 PHE A CA 1
ATOM 705 C C . PHE A 1 85 ? 3.043 -7.866 -13.402 1.00 93.06 85 PHE A C 1
ATOM 707 O O . PHE A 1 85 ? 3.090 -7.127 -14.383 1.00 93.06 85 PHE A O 1
ATOM 714 N N . THR A 1 86 ? 1.931 -8.053 -12.699 1.00 89.25 86 THR A N 1
ATOM 715 C CA . THR A 1 86 ? 0.653 -7.416 -13.029 1.00 89.25 86 THR A CA 1
ATOM 716 C C . THR A 1 86 ? 0.352 -6.316 -12.025 1.00 89.25 86 THR A C 1
ATOM 718 O O . THR A 1 86 ? 0.365 -6.554 -10.815 1.00 89.25 86 THR A O 1
ATOM 721 N N . GLY A 1 87 ? 0.039 -5.121 -12.522 1.00 86.00 87 GLY A N 1
ATOM 722 C CA . GLY A 1 87 ? -0.407 -3.980 -11.731 1.00 86.00 87 GLY A CA 1
ATOM 723 C C . GLY A 1 87 ? -1.861 -3.613 -12.025 1.00 86.00 87 GLY A C 1
ATOM 724 O O . GLY A 1 87 ? -2.244 -3.486 -13.184 1.00 86.00 87 GLY A O 1
ATOM 725 N N . ASN A 1 88 ? -2.678 -3.410 -10.994 1.00 84.25 88 ASN A N 1
ATOM 726 C CA . ASN A 1 88 ? -3.986 -2.764 -11.117 1.00 84.25 88 ASN A CA 1
ATOM 727 C C . ASN A 1 88 ? -3.792 -1.241 -11.100 1.00 84.25 88 ASN A C 1
ATOM 729 O O . ASN A 1 88 ? -3.224 -0.715 -10.146 1.00 84.25 88 ASN A O 1
ATOM 733 N N . VAL A 1 89 ? -4.221 -0.538 -12.147 1.00 80.50 89 VAL A N 1
ATOM 734 C CA . VAL A 1 89 ? -3.993 0.905 -12.296 1.00 80.50 89 VAL A CA 1
ATOM 735 C C . VAL A 1 89 ? -4.855 1.697 -11.318 1.00 80.50 89 VAL A C 1
ATOM 737 O O . VAL A 1 89 ? -6.083 1.660 -11.386 1.00 80.50 89 VAL A O 1
ATOM 740 N N . ILE A 1 90 ? -4.196 2.464 -10.445 1.00 71.62 90 ILE A N 1
ATOM 741 C CA . ILE A 1 90 ? -4.850 3.296 -9.427 1.00 71.62 90 ILE A CA 1
ATOM 742 C C . ILE A 1 90 ? -5.022 4.732 -9.926 1.00 71.62 90 ILE A C 1
ATOM 744 O O . ILE A 1 90 ? -6.042 5.359 -9.648 1.00 71.62 90 ILE A O 1
ATOM 748 N N . ASN A 1 91 ? -4.048 5.246 -10.683 1.00 59.72 91 ASN A N 1
ATOM 749 C CA . ASN A 1 91 ? -3.983 6.659 -11.045 1.00 59.72 91 ASN A CA 1
ATOM 750 C C . ASN A 1 91 ? -3.957 6.844 -12.567 1.00 59.72 91 ASN A C 1
ATOM 752 O O . ASN A 1 91 ? -2.907 6.990 -13.183 1.00 59.72 91 ASN A O 1
ATOM 756 N N . VAL A 1 92 ? -5.139 6.834 -13.181 1.00 50.97 92 VAL A N 1
ATOM 757 C CA . VAL A 1 92 ? -5.364 7.648 -14.379 1.00 50.97 92 VAL A CA 1
ATOM 758 C C . VAL A 1 92 ? -6.055 8.891 -13.850 1.00 50.97 92 VAL A C 1
ATOM 760 O O . VAL A 1 92 ? -7.150 8.773 -13.297 1.00 50.97 92 VAL A O 1
ATOM 763 N N . GLU A 1 93 ? -5.404 10.051 -13.937 1.00 44.25 93 GLU A N 1
ATOM 764 C CA . GLU A 1 93 ? -5.980 11.327 -13.511 1.00 44.25 93 GLU A CA 1
ATOM 765 C C . GLU A 1 93 ? -7.445 11.427 -13.962 1.00 44.25 93 GLU A C 1
ATOM 767 O O . GLU A 1 93 ? -7.755 11.508 -15.154 1.00 44.25 93 GLU A O 1
ATOM 772 N N . ARG A 1 94 ? -8.369 11.450 -12.995 1.00 38.94 94 ARG A N 1
ATOM 773 C CA . ARG A 1 94 ? -9.706 11.994 -13.215 1.00 38.94 94 ARG A CA 1
ATOM 774 C C . ARG A 1 94 ? -9.511 13.485 -13.451 1.00 38.94 94 ARG A C 1
ATOM 776 O O . ARG A 1 94 ? -9.516 14.265 -12.504 1.00 38.94 94 ARG A O 1
ATOM 783 N N . SER A 1 95 ? -9.319 13.900 -14.697 1.00 29.73 95 SER A N 1
ATOM 784 C CA . SER A 1 95 ? -9.419 15.311 -15.049 1.00 29.73 95 SER A CA 1
ATOM 785 C C . SER A 1 95 ? -10.883 15.732 -14.900 1.00 29.73 95 SER A C 1
ATOM 787 O O . SER A 1 95 ? -11.639 15.757 -15.871 1.00 29.73 95 SER A O 1
ATOM 789 N N . ILE A 1 96 ? -11.314 16.043 -13.677 1.00 36.47 96 ILE A N 1
ATOM 790 C CA . ILE A 1 96 ? -12.519 16.838 -13.453 1.00 36.47 96 ILE A CA 1
ATOM 791 C C . ILE A 1 96 ? -12.138 18.265 -13.853 1.00 36.47 96 ILE A C 1
ATOM 793 O O . ILE A 1 96 ? -11.805 19.102 -13.021 1.00 36.47 96 ILE A O 1
ATOM 797 N N . LYS A 1 97 ? -12.138 18.539 -15.160 1.00 31.73 97 LYS A N 1
ATOM 798 C CA . LYS A 1 97 ? -12.357 19.901 -15.634 1.00 31.73 97 LYS A CA 1
ATOM 799 C C . LYS A 1 97 ? -13.861 20.102 -15.651 1.00 31.73 97 LYS A C 1
ATOM 801 O O . LYS A 1 97 ? -14.554 19.729 -16.590 1.00 31.73 97 LYS A O 1
ATOM 806 N N . GLN A 1 98 ? -14.337 20.630 -14.533 1.00 35.72 98 GLN A N 1
ATOM 807 C CA . GLN A 1 98 ? -15.623 21.282 -14.392 1.00 35.72 98 GLN A CA 1
ATOM 808 C C . GLN A 1 98 ? -15.601 22.532 -15.286 1.00 35.72 98 GLN A C 1
ATOM 810 O O . GLN A 1 98 ? -15.314 23.630 -14.822 1.00 35.72 98 GLN A O 1
ATOM 815 N N . GLU A 1 99 ? -15.831 22.364 -16.588 1.00 33.91 99 GLU A N 1
ATOM 816 C CA . GLU A 1 99 ? -16.379 23.462 -17.380 1.00 33.91 99 GLU A CA 1
ATOM 817 C C . GLU A 1 99 ? -17.877 23.515 -17.081 1.00 33.91 99 GLU A C 1
ATOM 819 O O . GLU A 1 99 ? -18.605 22.533 -17.237 1.00 33.91 99 GLU A O 1
ATOM 824 N N . LEU A 1 100 ? -18.286 24.653 -16.521 1.00 43.59 100 LEU A N 1
ATOM 825 C CA . LEU A 1 100 ? -19.664 25.016 -16.233 1.00 43.59 100 LEU A CA 1
ATOM 826 C C . LEU A 1 100 ? -20.509 24.911 -17.509 1.00 43.59 100 LEU A C 1
ATOM 828 O O . LEU A 1 100 ? -20.447 25.797 -18.348 1.00 43.59 100 LEU A O 1
ATOM 832 N N . ASP A 1 101 ? -21.259 23.828 -17.668 1.00 40.06 101 ASP A N 1
ATOM 833 C CA . ASP A 1 101 ? -22.723 23.857 -17.729 1.00 40.06 101 ASP A CA 1
ATOM 834 C C . ASP A 1 101 ? -23.274 22.454 -18.023 1.00 40.06 101 ASP A C 1
ATOM 836 O O . ASP A 1 101 ? -22.709 21.665 -18.772 1.00 40.06 101 ASP A O 1
ATOM 840 N N . GLU A 1 102 ? -24.412 22.162 -17.399 1.00 36.34 102 GLU A N 1
ATOM 841 C CA . GLU A 1 102 ? -25.334 21.077 -17.749 1.00 36.34 102 GLU A CA 1
ATOM 842 C C . GLU A 1 102 ? -24.851 19.610 -17.609 1.00 36.34 102 GLU A C 1
ATOM 844 O O . GLU A 1 102 ? -24.407 18.926 -18.524 1.00 36.34 102 GLU A O 1
ATOM 849 N N . LYS A 1 103 ? -25.186 19.050 -16.439 1.00 43.12 103 LYS A N 1
ATOM 850 C CA . LYS A 1 103 ? -25.990 17.816 -16.338 1.00 43.12 103 LYS A CA 1
ATOM 851 C C . LYS A 1 103 ? -25.485 16.533 -17.021 1.00 43.12 103 LYS A C 1
ATOM 853 O O . LYS A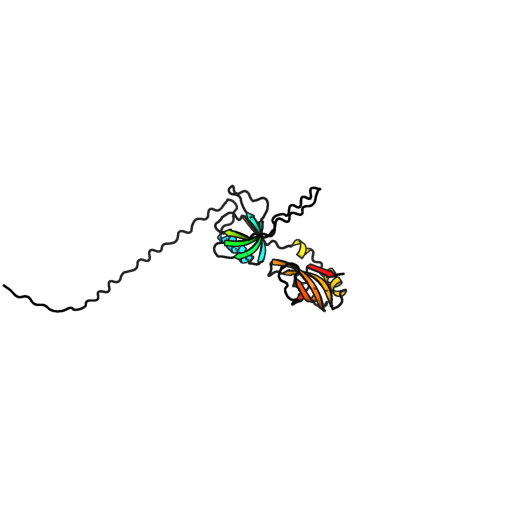 1 103 ? -26.314 15.709 -17.388 1.00 43.12 103 LYS A O 1
ATOM 858 N N . VAL A 1 104 ? -24.184 16.241 -17.054 1.00 30.84 104 VAL A N 1
ATOM 859 C CA . VAL A 1 104 ? -23.736 14.834 -17.139 1.00 30.84 104 VAL A CA 1
ATOM 860 C C . VAL A 1 104 ? -22.448 14.601 -16.349 1.00 30.84 104 VAL A C 1
ATOM 862 O O . VAL A 1 104 ? -21.371 15.030 -16.746 1.00 30.84 104 VAL A O 1
ATOM 865 N N . VAL A 1 105 ? -22.538 13.857 -15.241 1.00 34.75 105 VAL A N 1
ATOM 866 C CA . VAL A 1 105 ? -21.356 13.284 -14.581 1.00 34.75 105 VAL A CA 1
ATOM 867 C C . VAL A 1 105 ? -20.987 12.008 -15.338 1.00 34.75 105 VAL A C 1
ATOM 869 O O . VAL A 1 105 ? -21.529 10.936 -15.075 1.00 34.75 105 VAL A O 1
ATOM 872 N N . TYR A 1 106 ? -20.085 12.114 -16.314 1.00 30.84 106 TYR A N 1
ATOM 873 C CA . TYR A 1 106 ? -19.464 10.937 -16.920 1.00 30.84 106 TYR A CA 1
ATOM 874 C C . TYR A 1 106 ? -18.379 10.399 -15.985 1.00 30.84 106 TYR A C 1
ATOM 876 O O . TYR A 1 106 ? -17.251 10.887 -15.966 1.00 30.84 106 TYR A O 1
ATOM 884 N N . ILE A 1 107 ? -18.703 9.349 -15.230 1.00 34.78 107 ILE A N 1
ATOM 885 C CA . ILE A 1 107 ? -17.692 8.501 -14.594 1.00 34.78 107 ILE A CA 1
ATOM 886 C C . ILE A 1 107 ? -17.216 7.506 -15.658 1.00 34.78 107 ILE A C 1
ATOM 888 O O . ILE A 1 107 ? -17.856 6.482 -15.889 1.00 34.78 107 ILE A O 1
ATOM 892 N N . LYS A 1 108 ? -16.102 7.799 -16.338 1.00 35.25 108 LYS A N 1
ATOM 893 C CA . LYS A 1 108 ? -15.375 6.778 -17.109 1.00 35.25 108 LYS A CA 1
ATOM 894 C C . LYS A 1 108 ? -14.453 6.040 -16.136 1.00 35.25 108 LYS A C 1
ATOM 896 O O . LYS A 1 108 ? -13.587 6.652 -15.521 1.00 35.25 108 LYS A O 1
ATOM 901 N N . GLY A 1 109 ? -14.747 4.758 -15.927 1.00 33.88 109 GLY A N 1
ATOM 902 C CA . GLY A 1 109 ? -14.216 3.930 -14.845 1.00 33.88 109 GLY A CA 1
ATOM 903 C C . GLY A 1 109 ? -12.690 3.846 -14.771 1.00 33.88 109 GLY A C 1
ATOM 904 O O . GLY A 1 109 ? -12.002 3.781 -15.787 1.00 33.88 109 GLY A O 1
ATOM 905 N N . GLY A 1 110 ? -12.195 3.814 -13.533 1.00 38.12 110 GLY A N 1
ATOM 906 C CA . GLY A 1 110 ? -10.866 3.301 -13.211 1.00 38.12 110 GLY A CA 1
ATOM 907 C C . GLY A 1 110 ? -10.825 1.767 -13.237 1.00 38.12 110 GLY A C 1
ATOM 908 O O . GLY A 1 110 ? -11.870 1.118 -13.296 1.00 38.12 110 GLY A O 1
ATOM 909 N N . GLY A 1 111 ? -9.616 1.204 -13.150 1.00 57.09 111 GLY A N 1
ATOM 910 C CA . GLY A 1 111 ? -9.408 -0.203 -12.781 1.00 57.09 111 GLY A CA 1
ATOM 911 C C . GLY A 1 111 ? -9.123 -1.181 -13.925 1.00 57.09 111 GLY A C 1
ATOM 912 O O . GLY A 1 111 ? -9.730 -2.247 -13.978 1.00 57.09 111 GLY A O 1
ATOM 913 N N . GLY A 1 112 ? -8.201 -0.850 -14.834 1.00 69.75 112 GLY A N 1
ATOM 914 C CA . GLY A 1 112 ? -7.587 -1.840 -15.730 1.00 69.75 112 GLY A CA 1
ATOM 915 C C . GLY A 1 112 ? -6.372 -2.515 -15.083 1.00 69.75 112 GLY A C 1
ATOM 916 O O . GLY A 1 112 ? -5.742 -1.946 -14.192 1.00 69.75 112 GLY A O 1
ATOM 917 N N . THR A 1 113 ? -6.017 -3.715 -15.540 1.00 80.38 113 THR A N 1
ATOM 918 C CA . THR A 1 113 ? -4.747 -4.370 -15.190 1.00 80.38 113 THR A CA 1
ATOM 919 C C . THR A 1 113 ? -3.740 -4.205 -16.321 1.00 80.38 113 THR A C 1
ATOM 921 O O . THR A 1 113 ? -4.101 -4.361 -17.487 1.00 80.38 113 THR A O 1
ATOM 924 N N . ILE A 1 114 ? -2.486 -3.925 -15.982 1.00 84.50 114 ILE A N 1
ATOM 925 C CA . ILE A 1 114 ? -1.362 -3.881 -16.920 1.00 84.50 114 ILE A CA 1
ATOM 926 C C . ILE A 1 114 ? -0.375 -4.978 -16.530 1.00 84.50 114 ILE A C 1
ATOM 928 O O . ILE A 1 114 ? 0.024 -5.062 -15.367 1.00 84.50 114 ILE A O 1
ATOM 932 N N . ASP A 1 115 ? 0.025 -5.789 -17.506 1.00 89.75 115 ASP A N 1
ATOM 933 C CA . ASP A 1 115 ? 1.157 -6.702 -17.375 1.00 89.75 115 ASP A CA 1
ATOM 934 C C . ASP A 1 115 ? 2.430 -5.977 -17.821 1.00 89.75 115 ASP A C 1
ATOM 936 O O . ASP A 1 115 ? 2.523 -5.492 -18.947 1.00 89.75 115 ASP A O 1
ATOM 940 N N . PHE A 1 116 ? 3.403 -5.895 -16.920 1.00 91.12 116 PHE A N 1
ATOM 941 C CA . PHE A 1 116 ? 4.712 -5.299 -17.153 1.00 91.12 116 PHE A CA 1
ATOM 942 C C . PHE A 1 116 ? 5.725 -6.421 -17.373 1.00 91.12 116 PHE A C 1
ATOM 944 O O . PHE A 1 116 ? 6.170 -7.062 -16.410 1.00 91.12 116 PHE A O 1
ATOM 951 N N . TYR A 1 117 ? 6.078 -6.687 -18.630 1.00 90.81 117 TYR A N 1
ATOM 952 C CA . TYR A 1 117 ? 7.046 -7.728 -18.953 1.00 90.81 117 TYR A CA 1
ATOM 953 C C . TYR A 1 117 ? 8.459 -7.240 -18.654 1.00 90.81 117 TYR A C 1
ATOM 955 O O . TYR A 1 117 ? 8.876 -6.167 -19.084 1.00 90.81 117 TYR A O 1
ATOM 963 N N . TYR A 1 118 ? 9.244 -8.055 -17.945 1.00 90.38 118 TYR A N 1
ATOM 964 C CA . TYR A 1 118 ? 10.615 -7.674 -17.592 1.00 90.38 118 TYR A CA 1
ATOM 965 C C . TYR A 1 118 ? 11.493 -7.465 -18.833 1.00 90.38 118 TYR A C 1
ATOM 967 O O . TYR A 1 118 ? 12.453 -6.701 -18.790 1.00 90.38 118 TYR A O 1
ATOM 975 N N . GLU A 1 119 ? 11.162 -8.140 -19.937 1.00 87.25 119 GLU A N 1
ATOM 976 C CA . GLU A 1 119 ? 11.877 -8.052 -21.211 1.00 87.25 119 GLU A CA 1
ATOM 977 C C . GLU A 1 119 ? 11.472 -6.848 -22.083 1.00 87.25 119 GLU A C 1
ATOM 979 O O . GLU A 1 119 ? 12.097 -6.653 -23.122 1.00 87.25 119 GLU A O 1
ATOM 984 N N . ASP A 1 120 ? 10.486 -6.029 -21.694 1.00 87.31 120 ASP A N 1
ATOM 985 C CA . ASP A 1 120 ? 10.088 -4.846 -22.485 1.00 87.31 120 ASP A CA 1
ATOM 986 C C . ASP A 1 120 ? 11.183 -3.771 -22.512 1.00 87.31 120 ASP A C 1
ATOM 988 O O . ASP A 1 120 ? 11.262 -2.966 -23.443 1.00 87.31 120 ASP A O 1
ATOM 992 N N . GLY A 1 121 ? 12.056 -3.782 -21.498 1.00 88.38 121 GLY A N 1
ATOM 993 C CA . GLY A 1 121 ? 13.255 -2.952 -21.456 1.00 88.38 121 GLY A CA 1
ATOM 994 C C . GLY A 1 121 ? 12.963 -1.456 -21.424 1.00 88.38 121 GLY A C 1
ATOM 995 O O . GLY A 1 121 ? 13.767 -0.676 -21.928 1.00 88.38 121 GLY A O 1
ATOM 996 N N . ASP A 1 122 ? 11.825 -1.059 -20.856 1.00 89.81 122 ASP A N 1
ATOM 997 C CA . ASP A 1 122 ? 11.331 0.316 -20.875 1.00 89.81 122 ASP A CA 1
ATOM 998 C C . ASP A 1 122 ? 11.008 0.891 -19.493 1.00 89.81 122 ASP A C 1
ATOM 1000 O O . ASP A 1 122 ? 10.628 2.050 -19.392 1.00 89.81 122 ASP A O 1
ATOM 1004 N N . ILE A 1 123 ? 11.190 0.122 -18.420 1.00 92.31 123 ILE A N 1
ATOM 1005 C CA . ILE A 1 123 ? 10.986 0.593 -17.048 1.00 92.31 123 ILE A CA 1
ATOM 1006 C C . ILE A 1 123 ? 12.251 1.299 -16.567 1.00 92.31 123 ILE A C 1
ATOM 1008 O O . ILE A 1 123 ? 13.313 0.688 -16.467 1.00 92.31 123 ILE A O 1
ATOM 1012 N N . MET A 1 124 ? 12.130 2.575 -16.219 1.00 92.75 124 MET A N 1
ATOM 1013 C CA . MET A 1 124 ? 13.213 3.413 -15.706 1.00 92.75 124 MET A CA 1
ATOM 1014 C C . MET A 1 124 ? 13.319 3.356 -14.182 1.00 92.75 124 MET A C 1
ATOM 1016 O O . MET A 1 124 ? 14.418 3.242 -13.639 1.00 92.75 124 MET A O 1
ATOM 1020 N N . SER A 1 125 ? 12.190 3.432 -13.479 1.00 93.69 125 SER A N 1
ATOM 1021 C CA . SER A 1 125 ? 12.149 3.275 -12.027 1.00 93.69 125 SER A CA 1
ATOM 1022 C C . SER A 1 125 ? 10.822 2.688 -11.562 1.00 93.69 125 SER A C 1
ATOM 1024 O O . SER A 1 125 ? 9.792 2.809 -12.227 1.00 93.69 125 SER A O 1
ATOM 1026 N N . ILE A 1 126 ? 10.886 2.009 -10.418 1.00 92.50 126 ILE A N 1
ATOM 1027 C CA . ILE A 1 126 ? 9.733 1.535 -9.658 1.00 92.50 126 ILE A CA 1
ATOM 1028 C C . ILE A 1 126 ? 9.988 1.965 -8.223 1.00 92.50 126 ILE A C 1
ATOM 1030 O O . ILE A 1 126 ? 10.966 1.531 -7.611 1.00 92.50 126 ILE A O 1
ATOM 1034 N N . GLU A 1 127 ? 9.119 2.821 -7.712 1.00 90.12 127 GLU A N 1
ATOM 1035 C CA . GLU A 1 127 ? 9.191 3.365 -6.360 1.00 90.12 127 GLU A CA 1
ATOM 1036 C C . GLU A 1 127 ? 7.915 2.962 -5.623 1.00 90.12 127 GLU A C 1
ATOM 1038 O O . GLU A 1 127 ? 6.824 3.081 -6.184 1.00 90.12 127 GLU A O 1
ATOM 1043 N N . GLU A 1 128 ? 8.044 2.425 -4.405 1.00 85.19 128 GLU A N 1
ATOM 1044 C CA . GLU A 1 128 ? 6.872 2.177 -3.560 1.00 85.19 128 GLU A CA 1
ATOM 1045 C C . GLU A 1 128 ? 6.229 3.526 -3.254 1.00 85.19 128 GLU A C 1
ATOM 1047 O O . GLU A 1 128 ? 6.880 4.440 -2.756 1.00 85.19 128 GLU A O 1
ATOM 1052 N N . ASP A 1 129 ? 4.958 3.651 -3.614 1.00 75.88 129 ASP A N 1
ATOM 1053 C CA . ASP A 1 129 ? 4.159 4.835 -3.344 1.00 75.88 129 ASP A CA 1
ATOM 1054 C C . ASP A 1 129 ? 3.595 4.682 -1.936 1.00 75.88 129 ASP A C 1
ATOM 1056 O O . ASP A 1 129 ? 2.435 4.317 -1.726 1.00 75.88 129 ASP A O 1
ATOM 1060 N N . VAL A 1 130 ? 4.489 4.846 -0.969 1.00 65.31 130 VAL A N 1
ATOM 1061 C CA . VAL A 1 130 ? 4.114 5.006 0.425 1.00 65.31 130 VAL A CA 1
ATOM 1062 C C . VAL A 1 130 ? 3.537 6.412 0.524 1.00 65.31 130 VAL A C 1
ATOM 1064 O O . VAL A 1 130 ? 4.188 7.371 0.113 1.00 65.31 130 VAL A O 1
ATOM 1067 N N . ASP A 1 131 ? 2.322 6.557 1.056 1.00 62.00 131 ASP A N 1
ATOM 1068 C CA . ASP A 1 131 ? 1.766 7.869 1.399 1.00 62.00 131 ASP A CA 1
ATOM 1069 C C . ASP A 1 131 ? 2.553 8.435 2.614 1.00 62.00 131 ASP A C 1
ATOM 1071 O O . ASP A 1 131 ? 2.015 8.598 3.708 1.00 62.00 131 ASP A O 1
ATOM 1075 N N . GLU A 1 132 ? 3.864 8.675 2.451 1.00 52.56 132 GLU A N 1
ATOM 1076 C CA . GLU A 1 132 ? 4.807 9.110 3.496 1.00 52.56 132 GLU A CA 1
ATOM 1077 C C . GLU A 1 132 ? 4.320 10.403 4.147 1.00 52.56 132 GLU A C 1
ATOM 1079 O O . GLU A 1 132 ? 4.387 10.541 5.363 1.00 52.56 132 GLU A O 1
ATOM 1084 N N . VAL A 1 133 ? 3.703 11.288 3.356 1.00 52.09 133 VAL A N 1
ATOM 1085 C CA . VAL A 1 133 ? 3.099 12.539 3.831 1.00 52.09 133 VAL A CA 1
ATOM 1086 C C . VAL A 1 133 ? 2.049 12.291 4.919 1.00 52.09 133 VAL A C 1
ATOM 1088 O O . VAL A 1 133 ? 2.000 13.041 5.888 1.00 52.09 133 VAL A O 1
ATOM 1091 N N . VAL A 1 134 ? 1.227 11.243 4.799 1.00 55.75 134 VAL A N 1
ATOM 1092 C CA . VAL A 1 134 ? 0.172 10.949 5.786 1.00 55.75 134 VAL A CA 1
ATOM 1093 C C . VAL A 1 134 ? 0.766 10.280 7.028 1.00 55.75 134 VAL A C 1
ATOM 1095 O O . VAL A 1 134 ? 0.343 10.563 8.145 1.00 55.75 134 VAL A O 1
ATOM 1098 N N . ILE A 1 135 ? 1.785 9.430 6.858 1.00 59.12 135 ILE A N 1
ATOM 1099 C CA . ILE A 1 135 ? 2.473 8.776 7.982 1.00 59.12 135 ILE A CA 1
ATOM 1100 C C . ILE A 1 135 ? 3.271 9.796 8.813 1.00 59.12 135 ILE A C 1
ATOM 1102 O O . ILE A 1 135 ? 3.272 9.706 10.039 1.00 59.12 135 ILE A O 1
ATOM 1106 N N . GLU A 1 136 ? 3.925 10.770 8.176 1.00 57.41 136 GLU A N 1
ATOM 1107 C CA . GLU A 1 136 ? 4.714 11.811 8.855 1.00 57.41 136 GLU A CA 1
ATOM 1108 C C . GLU A 1 136 ? 3.853 12.856 9.575 1.00 57.41 136 GLU A C 1
ATOM 1110 O O . GLU A 1 136 ? 4.281 13.412 10.585 1.00 57.41 136 GLU A O 1
ATOM 1115 N N . GLN A 1 137 ? 2.633 13.112 9.095 1.00 59.59 137 GLN A N 1
ATOM 1116 C CA . GLN A 1 137 ? 1.687 14.045 9.725 1.00 59.59 137 GLN A CA 1
ATOM 1117 C C . GLN A 1 137 ? 1.001 13.478 10.972 1.00 59.59 137 GLN A C 1
ATOM 1119 O O . GLN A 1 137 ? 0.279 14.198 11.660 1.00 59.59 137 GLN A O 1
ATOM 1124 N N . ARG A 1 138 ? 1.235 12.203 11.289 1.00 72.69 138 ARG A N 1
ATOM 1125 C CA . ARG A 1 138 ? 0.641 11.529 12.437 1.00 72.69 138 ARG A CA 1
ATOM 1126 C C . ARG A 1 138 ? 1.051 12.202 13.750 1.00 72.69 138 ARG A C 1
ATOM 1128 O O . ARG A 1 138 ? 2.189 12.077 14.207 1.00 72.69 138 ARG A O 1
ATOM 1135 N N . ASN A 1 139 ? 0.085 12.820 14.418 1.00 81.62 139 ASN A N 1
ATOM 1136 C CA . ASN A 1 139 ? 0.265 13.370 15.752 1.00 81.62 139 ASN A CA 1
ATOM 1137 C C . ASN A 1 139 ? -0.264 12.397 16.812 1.00 81.62 139 ASN A C 1
ATOM 1139 O O . ASN A 1 139 ? -1.450 12.352 17.117 1.00 81.62 139 ASN A O 1
ATOM 1143 N N . ILE A 1 140 ? 0.638 11.613 17.400 1.00 83.94 140 ILE A N 1
ATOM 1144 C CA . ILE A 1 140 ? 0.279 10.599 18.404 1.00 83.94 140 ILE A CA 1
ATOM 1145 C C . ILE A 1 140 ? -0.392 11.233 19.626 1.00 83.94 140 ILE A C 1
ATOM 1147 O O . ILE A 1 140 ? -1.318 10.644 20.170 1.00 83.94 140 ILE A O 1
ATOM 1151 N N . GLY A 1 141 ? 0.058 12.422 20.042 1.00 86.12 141 GLY A N 1
ATOM 1152 C CA . GLY A 1 141 ? -0.514 13.114 21.197 1.00 86.12 141 GLY A CA 1
ATOM 1153 C C . GLY A 1 141 ? -1.989 13.444 20.984 1.00 86.12 141 GLY A C 1
ATOM 1154 O O . GLY A 1 141 ? -2.812 13.139 21.836 1.00 86.12 141 GLY A O 1
ATOM 1155 N N . GLU A 1 142 ? -2.325 13.958 19.804 1.00 87.50 142 GLU A N 1
ATOM 1156 C CA . GLU A 1 142 ? -3.707 14.252 19.413 1.00 87.50 142 GLU A CA 1
ATOM 1157 C C . GLU A 1 142 ? -4.566 12.984 19.334 1.00 87.50 142 GLU A C 1
ATOM 1159 O O . GLU A 1 142 ? -5.672 12.953 19.863 1.00 87.50 142 GLU A O 1
ATOM 1164 N N . LEU A 1 143 ? -4.035 11.892 18.773 1.00 89.50 143 LEU A N 1
ATOM 1165 C CA . LEU A 1 143 ? -4.752 10.612 18.735 1.00 89.50 143 LEU A CA 1
ATOM 1166 C C . LEU A 1 143 ? -5.017 10.041 20.134 1.00 89.50 143 LEU A C 1
ATOM 1168 O O . LEU A 1 143 ? -6.063 9.435 20.356 1.00 89.50 143 LEU A O 1
ATOM 1172 N N . VAL A 1 144 ? -4.087 10.223 21.076 1.00 92.00 144 VAL A N 1
ATOM 1173 C CA . VAL A 1 144 ? -4.281 9.831 22.480 1.00 92.00 144 VAL A CA 1
ATOM 1174 C C . VAL A 1 144 ? -5.365 10.686 23.129 1.00 92.00 144 VAL A C 1
ATOM 1176 O O . VAL A 1 144 ? -6.217 10.132 23.814 1.00 92.00 144 VAL A O 1
ATOM 1179 N N . GLU A 1 145 ? -5.372 12.001 22.895 1.00 89.62 145 GLU A N 1
ATOM 1180 C CA . GLU A 1 145 ? -6.407 12.906 23.414 1.00 89.62 145 GLU A CA 1
ATOM 1181 C C . GLU A 1 145 ? -7.801 12.547 22.879 1.00 89.62 145 GLU A C 1
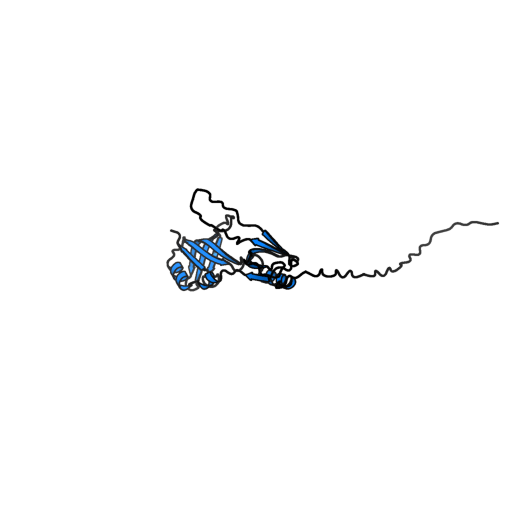ATOM 1183 O O . GLU A 1 145 ? -8.755 12.457 23.653 1.00 89.62 145 GLU A O 1
ATOM 1188 N N . ILE A 1 146 ? -7.917 12.265 21.578 1.00 89.56 146 ILE A N 1
ATOM 1189 C CA . ILE A 1 146 ? -9.167 11.797 20.966 1.00 89.56 146 ILE A CA 1
ATOM 1190 C C . ILE A 1 146 ? -9.580 10.458 21.580 1.00 89.56 146 ILE A C 1
ATOM 1192 O O . ILE A 1 146 ? -10.718 10.303 22.022 1.00 89.56 146 ILE A O 1
ATOM 1196 N N . LEU A 1 147 ? -8.659 9.492 21.663 1.00 91.12 147 LEU A N 1
ATOM 1197 C CA . LEU A 1 147 ? -8.951 8.177 22.228 1.00 91.12 147 LEU A CA 1
ATOM 1198 C C . LEU A 1 147 ? -9.355 8.259 23.705 1.00 91.12 147 LEU A C 1
ATOM 1200 O O . LEU A 1 147 ? -10.211 7.488 24.136 1.00 91.12 147 LEU A O 1
ATOM 1204 N N . ASP A 1 148 ? -8.787 9.180 24.485 1.00 93.19 148 ASP A N 1
ATOM 1205 C CA . ASP A 1 148 ? -9.171 9.436 25.876 1.00 93.19 148 ASP A CA 1
ATOM 1206 C C . ASP A 1 148 ? -10.587 10.019 25.988 1.00 93.19 148 ASP A C 1
ATOM 1208 O O . ASP A 1 148 ? -11.364 9.575 26.835 1.00 93.19 148 ASP A O 1
ATOM 1212 N N . ALA A 1 149 ? -10.969 10.912 25.073 1.00 92.69 149 ALA A N 1
ATOM 1213 C CA . ALA A 1 149 ? -12.301 11.511 25.041 1.00 92.69 149 ALA A CA 1
ATOM 1214 C C . ALA A 1 149 ? -13.426 10.533 24.646 1.00 92.69 149 ALA A C 1
ATOM 1216 O O . ALA A 1 149 ? -14.569 10.754 25.036 1.00 92.69 149 ALA A O 1
ATOM 1217 N N . LEU A 1 150 ? -13.115 9.465 23.902 1.00 92.88 150 LEU A N 1
ATOM 1218 C CA . LEU A 1 150 ? -14.105 8.508 23.391 1.00 92.88 150 LEU A CA 1
ATOM 1219 C C . LEU A 1 150 ? -14.697 7.587 24.465 1.00 92.88 150 LEU A C 1
ATOM 1221 O O . LEU A 1 150 ? -13.968 6.967 25.245 1.00 92.88 150 LEU A O 1
ATOM 1225 N N . ASP A 1 151 ? -16.003 7.367 24.429 1.00 93.69 151 ASP A N 1
ATOM 1226 C CA . ASP A 1 151 ? -16.666 6.368 25.259 1.00 93.69 151 ASP A CA 1
ATOM 1227 C C . ASP A 1 151 ? -16.580 4.959 24.648 1.00 93.69 151 ASP A C 1
ATOM 1229 O O . ASP A 1 151 ? -16.537 4.743 23.434 1.00 93.69 151 ASP A O 1
ATOM 1233 N N . ILE A 1 152 ? -16.591 3.936 25.508 1.00 94.38 152 ILE A N 1
ATOM 1234 C CA . ILE A 1 152 ? -16.728 2.558 25.026 1.00 94.38 152 ILE A CA 1
ATOM 1235 C C . ILE A 1 152 ? -18.090 2.402 24.340 1.00 94.38 152 ILE A C 1
ATOM 1237 O O . ILE A 1 152 ? -19.125 2.809 24.868 1.00 94.38 152 ILE A O 1
ATOM 1241 N N . ASN A 1 153 ? -18.092 1.703 23.208 1.00 92.38 153 ASN A N 1
ATOM 1242 C CA . ASN A 1 153 ? -19.191 1.520 22.263 1.00 92.38 153 ASN A CA 1
ATOM 1243 C C . ASN A 1 153 ? -19.497 2.729 21.369 1.00 92.38 153 ASN A C 1
ATOM 1245 O O . ASN A 1 153 ? -20.469 2.656 20.616 1.00 92.38 153 ASN A O 1
ATOM 1249 N N . GLU A 1 154 ? -18.693 3.791 21.414 1.00 91.94 154 GLU A N 1
ATOM 1250 C CA . GLU A 1 154 ? -18.809 4.909 20.481 1.00 91.94 154 GLU A CA 1
ATOM 1251 C C . GLU A 1 154 ? -18.391 4.494 19.063 1.00 91.94 154 GLU A C 1
ATOM 1253 O O . GLU A 1 154 ? -17.536 3.619 18.870 1.00 91.94 154 GLU A O 1
ATOM 1258 N N . GLU A 1 155 ? -19.047 5.083 18.063 1.00 90.00 155 GLU A N 1
ATOM 1259 C CA . GLU A 1 155 ? -18.746 4.834 16.658 1.00 90.00 155 GLU A CA 1
ATOM 1260 C C . GLU A 1 155 ? -17.720 5.834 16.137 1.00 90.00 155 GLU A C 1
ATOM 1262 O O . GLU A 1 155 ? -17.880 7.048 16.258 1.00 90.00 155 GLU A O 1
ATOM 1267 N N . ILE A 1 156 ? -16.682 5.300 15.504 1.00 88.69 156 ILE A N 1
ATOM 1268 C CA . ILE A 1 156 ? -15.536 6.061 15.028 1.00 88.69 156 ILE A CA 1
ATOM 1269 C C . ILE A 1 156 ? -15.153 5.669 13.605 1.00 88.69 156 ILE A C 1
ATOM 1271 O O . ILE A 1 156 ? -15.370 4.538 13.163 1.00 88.69 156 ILE A O 1
ATOM 1275 N N . LEU A 1 157 ? -14.568 6.610 12.878 1.00 85.00 157 LEU A N 1
ATOM 1276 C CA . LEU A 1 157 ? -13.803 6.352 11.668 1.00 85.00 157 LEU A CA 1
ATOM 1277 C C . LEU A 1 157 ? -12.343 6.205 12.065 1.00 85.00 157 LEU A C 1
ATOM 1279 O O . LEU A 1 157 ? -11.828 6.990 12.852 1.00 85.00 157 LEU A O 1
ATOM 1283 N N . ILE A 1 158 ? -11.688 5.178 11.537 1.00 85.12 158 ILE A N 1
ATOM 1284 C CA . ILE A 1 158 ? -10.274 4.929 11.790 1.00 85.12 158 ILE A CA 1
ATOM 1285 C C . ILE A 1 158 ? -9.569 4.770 10.457 1.00 85.12 158 ILE A C 1
ATOM 1287 O O . ILE A 1 158 ? -10.016 4.008 9.588 1.00 85.12 158 ILE A O 1
ATOM 1291 N N . SER A 1 159 ? -8.431 5.444 10.360 1.00 81.12 159 SER A N 1
ATOM 1292 C CA . SER A 1 159 ? -7.489 5.323 9.259 1.00 81.12 159 SER A CA 1
ATOM 1293 C C . SER A 1 159 ? -6.162 4.815 9.811 1.00 81.12 159 SER A C 1
ATOM 1295 O O . SER A 1 159 ? -5.577 5.437 10.696 1.00 81.12 159 SER A O 1
ATOM 1297 N N . TYR A 1 160 ? -5.662 3.687 9.313 1.00 81.19 160 TYR A N 1
ATOM 1298 C CA . TYR A 1 160 ? -4.348 3.164 9.704 1.00 81.19 160 TYR A CA 1
ATOM 1299 C C . TYR A 1 160 ? -3.593 2.606 8.501 1.00 81.19 160 TYR A C 1
ATOM 1301 O O . TYR A 1 160 ? -4.195 2.140 7.531 1.00 81.19 160 TYR A O 1
ATOM 1309 N N . TYR A 1 161 ? -2.264 2.677 8.536 1.00 77.19 161 TYR A N 1
ATOM 1310 C CA . TYR A 1 161 ? -1.439 2.156 7.452 1.00 77.19 161 TYR A CA 1
ATOM 1311 C C . TYR A 1 161 ? -1.181 0.659 7.635 1.00 77.19 161 TYR A C 1
ATOM 1313 O O . TYR A 1 161 ? -0.473 0.247 8.552 1.00 77.19 161 TYR A O 1
ATOM 1321 N N . ASP A 1 162 ? -1.701 -0.159 6.722 1.00 75.00 162 ASP A N 1
ATOM 1322 C CA . ASP A 1 162 ? -1.409 -1.589 6.691 1.00 75.00 162 ASP A CA 1
ATOM 1323 C C . ASP A 1 162 ? -0.179 -1.834 5.815 1.00 75.00 162 ASP A C 1
ATOM 1325 O O . ASP A 1 162 ? -0.224 -1.735 4.584 1.00 75.00 162 ASP A O 1
ATOM 1329 N N . GLU A 1 163 ? 0.942 -2.176 6.454 1.00 71.38 163 GLU A N 1
ATOM 1330 C CA . GLU A 1 163 ? 2.180 -2.484 5.743 1.00 71.38 163 GLU A CA 1
ATOM 1331 C C . GLU A 1 163 ? 2.039 -3.698 4.822 1.00 71.38 163 GLU A C 1
ATOM 1333 O O . GLU A 1 163 ? 2.623 -3.700 3.739 1.00 71.38 163 GLU A O 1
ATOM 1338 N N . ALA A 1 164 ? 1.263 -4.715 5.202 1.00 68.69 164 ALA A N 1
ATOM 1339 C CA . ALA A 1 164 ? 1.078 -5.920 4.400 1.00 68.69 164 ALA A CA 1
ATOM 1340 C C . ALA A 1 164 ? 0.229 -5.644 3.152 1.00 68.69 164 ALA A C 1
ATOM 1342 O O . ALA A 1 164 ? 0.497 -6.202 2.085 1.00 68.69 164 ALA A O 1
ATOM 1343 N N . LYS A 1 165 ? -0.771 -4.763 3.264 1.00 67.06 165 LYS A N 1
ATOM 1344 C CA . LYS A 1 165 ? -1.572 -4.297 2.123 1.00 67.06 165 LYS A CA 1
ATOM 1345 C C . LYS A 1 165 ? -0.957 -3.109 1.383 1.00 67.06 165 LYS A C 1
ATOM 1347 O O . LYS A 1 165 ? -1.435 -2.795 0.301 1.00 67.06 165 LYS A O 1
ATOM 1352 N N . GLY A 1 166 ? 0.091 -2.479 1.915 1.00 61.81 166 GLY A N 1
ATOM 1353 C CA . GLY A 1 166 ? 0.810 -1.391 1.251 1.00 61.81 166 GLY A CA 1
ATOM 1354 C C . GLY A 1 166 ? -0.033 -0.150 1.008 1.00 61.81 166 GLY A C 1
ATOM 1355 O O . GLY A 1 166 ? 0.010 0.401 -0.093 1.00 61.81 166 GLY A O 1
ATOM 1356 N N . GLY A 1 167 ? -0.845 0.237 1.989 1.00 69.44 167 GLY A N 1
ATOM 1357 C CA . GLY A 1 167 ? -1.716 1.397 1.867 1.00 69.44 167 GLY A CA 1
ATOM 1358 C C . GLY A 1 167 ? -2.517 1.686 3.128 1.00 69.44 167 GLY A C 1
ATOM 1359 O O . GLY A 1 167 ? -2.520 0.911 4.085 1.00 69.44 167 GLY A O 1
ATOM 1360 N N . VAL A 1 168 ? -3.218 2.816 3.102 1.00 74.62 168 VAL A N 1
ATOM 1361 C CA . VAL A 1 168 ? -4.111 3.226 4.185 1.00 74.62 168 VAL A CA 1
ATOM 1362 C C . VAL A 1 168 ? -5.418 2.437 4.115 1.00 74.62 168 VAL A C 1
ATOM 1364 O O . VAL A 1 168 ? -6.088 2.386 3.078 1.00 74.62 168 VAL A O 1
ATOM 1367 N N . ILE A 1 169 ? -5.784 1.820 5.234 1.00 74.81 169 ILE A N 1
ATOM 1368 C CA . ILE A 1 169 ? -7.087 1.206 5.448 1.00 74.81 169 ILE A CA 1
ATOM 1369 C C . ILE A 1 169 ? -7.961 2.212 6.179 1.00 74.81 169 ILE A C 1
ATOM 1371 O O . ILE A 1 169 ? -7.637 2.623 7.288 1.00 74.81 169 ILE A O 1
ATOM 1375 N N . ASN A 1 170 ? -9.096 2.535 5.561 1.00 78.12 170 ASN A N 1
ATOM 1376 C CA . ASN A 1 170 ? -10.141 3.351 6.163 1.00 78.12 170 ASN A CA 1
ATOM 1377 C C . ASN A 1 170 ? -11.332 2.458 6.491 1.00 78.12 170 ASN A C 1
ATOM 1379 O O . ASN A 1 170 ? -11.783 1.660 5.654 1.00 78.12 170 ASN A O 1
ATOM 1383 N N . GLY A 1 171 ? -11.876 2.612 7.686 1.00 77.81 171 GLY A N 1
ATOM 1384 C CA . GLY A 1 171 ? -13.080 1.899 8.070 1.00 77.81 171 GLY A CA 1
ATOM 1385 C C . GLY A 1 171 ? -13.831 2.576 9.194 1.00 77.81 171 GLY A C 1
ATOM 1386 O O . GLY A 1 171 ? -13.329 3.481 9.856 1.00 77.81 171 GLY A O 1
ATOM 1387 N N . ARG A 1 172 ? -15.060 2.113 9.389 1.00 84.06 172 ARG A N 1
ATOM 1388 C CA . ARG A 1 172 ? -15.908 2.491 10.514 1.00 84.06 172 ARG A CA 1
ATOM 1389 C C . ARG A 1 172 ? -15.798 1.399 11.561 1.00 84.06 172 ARG A C 1
ATOM 1391 O O . ARG A 1 172 ? -15.913 0.219 11.229 1.00 84.06 172 ARG A O 1
ATOM 1398 N N . GLY A 1 173 ? -15.571 1.777 12.806 1.00 87.69 173 GLY A N 1
ATOM 1399 C CA . GLY A 1 173 ? -15.461 0.848 13.911 1.00 87.69 173 GLY A CA 1
ATOM 1400 C C . GLY A 1 173 ? -16.269 1.294 15.112 1.00 87.69 173 GLY A C 1
ATOM 1401 O O . GLY A 1 173 ? -16.517 2.479 15.303 1.00 87.69 173 GLY A O 1
ATOM 1402 N N . ARG A 1 174 ? -16.662 0.330 15.938 1.00 91.44 174 ARG A N 1
ATOM 1403 C CA . ARG A 1 174 ? -17.194 0.599 17.273 1.00 91.44 174 ARG A CA 1
ATOM 1404 C C . ARG A 1 174 ? -16.113 0.313 18.304 1.00 91.44 174 ARG A C 1
ATOM 1406 O O . ARG A 1 174 ? -15.562 -0.790 18.299 1.00 91.44 174 ARG A O 1
ATOM 1413 N N . LEU A 1 175 ? -15.804 1.276 19.169 1.00 93.19 175 LEU A N 1
ATOM 1414 C CA . LEU A 1 175 ? -14.771 1.116 20.192 1.00 93.19 175 LEU A CA 1
ATOM 1415 C C . LEU A 1 175 ? -15.204 0.071 21.230 1.00 93.19 175 LEU A C 1
ATOM 1417 O O . LEU A 1 175 ? -16.265 0.191 21.833 1.00 93.19 175 LEU A O 1
ATOM 1421 N N . ILE A 1 176 ? -14.398 -0.966 21.445 1.00 95.38 176 ILE A N 1
ATOM 1422 C CA . ILE A 1 176 ? -14.694 -2.056 22.392 1.00 95.38 176 ILE A CA 1
ATOM 1423 C C . ILE A 1 176 ? -13.918 -1.864 23.692 1.00 95.38 176 ILE A C 1
ATOM 1425 O O . ILE A 1 176 ? -14.452 -2.065 24.782 1.00 95.38 176 ILE A O 1
ATOM 1429 N N . SER A 1 177 ? -12.647 -1.488 23.582 1.00 95.38 177 SER A N 1
ATOM 1430 C CA . SER A 1 177 ? -11.771 -1.253 24.727 1.00 95.38 177 SER A CA 1
ATOM 1431 C C . SER A 1 177 ? -10.630 -0.323 24.347 1.00 95.38 177 SER A C 1
ATOM 1433 O O . SER A 1 177 ? -10.204 -0.324 23.195 1.00 95.38 177 SER A O 1
ATOM 1435 N N . LYS A 1 178 ? -10.096 0.407 25.326 1.00 94.75 178 LYS A N 1
ATOM 1436 C CA . LYS A 1 178 ? -8.896 1.237 25.191 1.00 94.75 178 LYS A CA 1
ATOM 1437 C C . LYS A 1 178 ? -8.003 1.081 26.420 1.00 94.75 178 LYS A C 1
ATOM 1439 O O . LYS A 1 178 ? -8.505 0.940 27.535 1.00 94.75 178 LYS A O 1
ATOM 1444 N N . ASN A 1 179 ? -6.695 1.108 26.211 1.00 94.38 179 ASN A N 1
ATOM 1445 C CA . ASN A 1 179 ? -5.667 1.183 27.235 1.00 94.38 179 ASN A CA 1
ATOM 1446 C C . ASN A 1 179 ? -4.662 2.268 26.827 1.00 94.38 179 ASN A C 1
ATOM 1448 O O . ASN A 1 179 ? -3.855 2.097 25.916 1.00 94.38 179 ASN A O 1
ATOM 1452 N N . LEU A 1 180 ? -4.733 3.408 27.510 1.00 91.31 180 LEU A N 1
ATOM 1453 C CA . LEU A 1 180 ? -3.919 4.578 27.187 1.00 91.31 180 LEU A CA 1
ATOM 1454 C C . LEU A 1 180 ? -2.480 4.461 27.708 1.00 91.31 180 LEU A C 1
ATOM 1456 O O . LEU A 1 180 ? -1.601 5.147 27.206 1.00 91.31 180 LEU A O 1
ATOM 1460 N N . GLU A 1 181 ? -2.202 3.579 28.677 1.00 89.81 181 GLU A N 1
ATOM 1461 C CA . GLU A 1 181 ? -0.836 3.404 29.199 1.00 89.81 181 GLU A CA 1
ATOM 1462 C C . GLU A 1 181 ? 0.103 2.793 28.157 1.00 89.81 181 GLU A C 1
ATOM 1464 O O . GLU A 1 181 ? 1.310 3.032 28.172 1.00 89.81 181 GLU A O 1
ATOM 1469 N N . ASN A 1 182 ? -0.450 1.981 27.258 1.00 92.12 182 ASN A N 1
ATOM 1470 C CA . ASN A 1 182 ? 0.297 1.281 26.222 1.00 92.12 182 ASN A CA 1
ATOM 1471 C C . ASN A 1 182 ? -0.172 1.624 24.800 1.00 92.12 182 ASN A C 1
ATOM 1473 O O . ASN A 1 182 ? 0.333 1.026 23.849 1.00 92.12 182 ASN A O 1
ATOM 1477 N N . ASN A 1 183 ? -1.077 2.598 24.656 1.00 91.94 183 ASN A N 1
ATOM 1478 C CA . ASN A 1 183 ? -1.648 3.051 23.388 1.00 91.94 183 ASN A CA 1
ATOM 1479 C C . ASN A 1 183 ? -2.397 1.959 22.601 1.00 91.94 183 ASN A C 1
ATOM 1481 O O . ASN A 1 183 ? -2.466 2.035 21.373 1.00 91.94 183 ASN A O 1
ATOM 1485 N N . ASP A 1 184 ? -2.943 0.950 23.285 1.00 94.38 184 ASP A N 1
ATOM 1486 C CA . ASP A 1 184 ? -3.718 -0.130 22.669 1.00 94.38 184 ASP A CA 1
ATOM 1487 C C . ASP A 1 184 ? -5.220 0.175 22.691 1.00 94.38 184 ASP A C 1
ATOM 1489 O O . ASP A 1 184 ? -5.766 0.681 23.671 1.00 94.38 184 ASP A O 1
ATOM 1493 N N . PHE A 1 185 ? -5.930 -0.217 21.641 1.00 94.56 185 PHE A N 1
ATOM 1494 C CA . PHE A 1 185 ? -7.385 -0.196 21.597 1.00 94.56 185 PHE A CA 1
ATOM 1495 C C . PHE A 1 185 ? -7.928 -1.309 20.701 1.00 94.56 185 PHE A C 1
ATOM 1497 O O . PHE A 1 185 ? -7.236 -1.859 19.844 1.00 94.56 185 PHE A O 1
ATOM 1504 N N . GLU A 1 186 ? -9.183 -1.680 20.930 1.00 94.69 186 GLU A N 1
ATOM 1505 C CA . GLU A 1 186 ? -9.881 -2.696 20.149 1.00 94.69 186 GLU A CA 1
ATOM 1506 C C . GLU A 1 186 ? -11.135 -2.097 19.534 1.00 94.69 186 GLU A C 1
ATOM 1508 O O . GLU A 1 186 ? -11.917 -1.434 20.221 1.00 94.69 186 GLU A O 1
ATOM 1513 N N . VAL A 1 187 ? -11.346 -2.375 18.252 1.00 92.44 187 VAL A N 1
ATOM 1514 C CA . VAL A 1 187 ? -12.514 -1.917 17.505 1.00 92.44 187 VAL A CA 1
ATOM 1515 C C . VAL A 1 187 ? -13.201 -3.056 16.778 1.00 92.44 187 VAL A C 1
ATOM 1517 O O . VAL A 1 187 ? -12.560 -3.918 16.181 1.00 92.44 187 VAL A O 1
ATOM 1520 N N . GLU A 1 188 ? -14.528 -3.036 16.788 1.00 90.50 188 GLU A N 1
ATOM 1521 C CA . GLU A 1 188 ? -15.351 -3.836 15.887 1.00 90.50 188 GLU A CA 1
ATOM 1522 C C . GLU A 1 188 ? -15.385 -3.128 14.529 1.00 90.50 188 GLU A C 1
ATOM 1524 O O . GLU A 1 188 ? -16.193 -2.230 14.315 1.00 90.50 188 GLU A O 1
ATOM 1529 N N . PHE A 1 189 ? -14.448 -3.472 13.648 1.00 85.00 189 PHE A N 1
ATO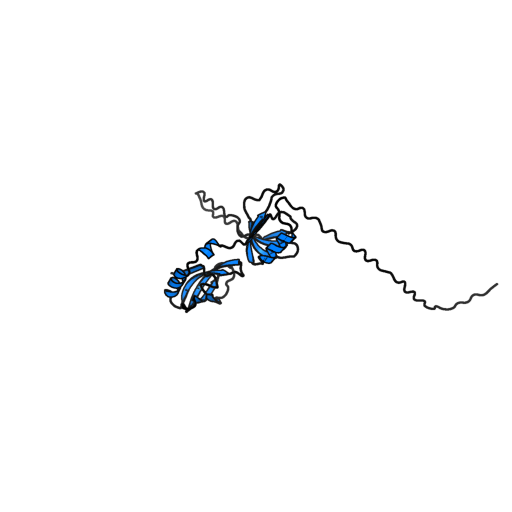M 1530 C CA . PHE A 1 189 ? -14.094 -2.701 12.459 1.00 85.00 189 PHE A CA 1
ATOM 1531 C C . PHE A 1 189 ? -14.731 -3.251 11.180 1.00 85.00 189 PHE A C 1
ATOM 1533 O O . PHE A 1 189 ? -14.740 -4.462 10.941 1.00 85.00 189 PHE A O 1
ATOM 1540 N N . SER A 1 190 ? -15.220 -2.340 10.339 1.00 79.38 190 SER A N 1
ATOM 1541 C CA . SER A 1 190 ? -15.768 -2.597 9.005 1.00 79.38 190 SER A CA 1
ATOM 1542 C C . SER A 1 190 ? -15.071 -1.699 7.977 1.00 79.38 190 SER A C 1
ATOM 1544 O O . SER A 1 190 ? -15.118 -0.472 8.075 1.00 79.38 190 SER A O 1
ATOM 1546 N N . VAL A 1 191 ? -14.415 -2.306 6.984 1.00 74.06 191 VAL A N 1
ATOM 1547 C CA . VAL A 1 191 ? -13.643 -1.593 5.949 1.00 74.06 191 VAL A CA 1
ATOM 1548 C C . VAL A 1 191 ? -14.594 -0.887 4.975 1.00 74.06 191 VAL A C 1
ATOM 1550 O O . VAL A 1 191 ? -15.550 -1.492 4.503 1.00 74.06 191 VAL A O 1
ATOM 1553 N N . ILE A 1 192 ? -14.327 0.380 4.637 1.00 63.53 192 ILE A N 1
ATOM 1554 C CA . ILE A 1 192 ? -15.203 1.189 3.760 1.00 63.53 192 ILE A CA 1
ATOM 1555 C C . ILE A 1 192 ? -14.882 0.997 2.261 1.00 63.53 192 ILE A C 1
ATOM 1557 O O . ILE A 1 192 ? -15.738 1.221 1.408 1.00 63.53 192 ILE A O 1
ATOM 1561 N N . ASN A 1 193 ? -13.664 0.562 1.919 1.00 53.28 193 ASN A N 1
ATOM 1562 C CA . ASN A 1 193 ? -13.136 0.632 0.547 1.00 53.28 193 ASN A CA 1
ATOM 1563 C C . ASN A 1 193 ? -13.252 -0.647 -0.304 1.00 53.28 193 ASN A C 1
ATOM 1565 O O . ASN A 1 193 ? -13.016 -0.581 -1.511 1.00 53.28 193 ASN A O 1
ATOM 1569 N N . GLU A 1 194 ? -13.583 -1.804 0.269 1.00 48.78 194 GLU A N 1
ATOM 1570 C CA . GLU A 1 194 ? -13.710 -3.050 -0.497 1.00 48.78 194 GLU A CA 1
ATOM 1571 C C . GLU A 1 194 ? -15.202 -3.362 -0.704 1.00 48.78 194 GLU A C 1
ATOM 1573 O O . GLU A 1 194 ? -15.993 -3.323 0.229 1.00 48.78 194 GLU A O 1
ATOM 1578 N N . ILE A 1 195 ? -15.605 -3.676 -1.944 1.00 40.84 195 ILE A N 1
ATOM 1579 C CA . ILE A 1 195 ? -16.976 -4.081 -2.350 1.00 40.84 195 ILE A CA 1
ATOM 1580 C C . ILE A 1 195 ? -17.375 -5.445 -1.724 1.00 40.84 195 ILE A C 1
ATOM 1582 O O . ILE A 1 195 ? -18.362 -6.077 -2.094 1.00 40.84 195 ILE A O 1
ATOM 1586 N N . GLU A 1 196 ? -16.622 -5.912 -0.736 1.00 42.94 196 GLU A N 1
ATOM 1587 C CA . GLU A 1 196 ? -16.942 -7.065 0.080 1.00 42.94 196 GLU A CA 1
ATOM 1588 C C . GLU A 1 196 ? -17.519 -6.543 1.396 1.00 42.94 196 GLU A C 1
ATOM 1590 O O . GLU A 1 196 ? -16.847 -5.851 2.156 1.00 42.94 196 GLU A O 1
ATOM 1595 N N . LEU A 1 197 ? -18.792 -6.865 1.653 1.00 44.28 197 LEU A N 1
ATOM 1596 C CA . LEU A 1 197 ? -19.419 -6.766 2.973 1.00 44.28 197 LEU A CA 1
ATOM 1597 C C . LEU A 1 197 ? -18.692 -7.728 3.921 1.00 44.28 197 LEU A C 1
ATOM 1599 O O . LEU A 1 197 ? -19.184 -8.816 4.234 1.00 44.28 197 LEU A O 1
ATOM 1603 N N . ASP A 1 198 ? -17.476 -7.367 4.311 1.00 53.38 198 ASP A N 1
ATOM 1604 C CA . ASP A 1 198 ? -16.699 -8.122 5.269 1.00 53.38 198 ASP A CA 1
ATOM 1605 C C . ASP A 1 198 ? -17.414 -7.979 6.615 1.00 53.38 198 ASP A C 1
ATOM 1607 O O . ASP A 1 198 ? -17.824 -6.887 7.020 1.00 53.38 198 ASP A O 1
ATOM 1611 N N . ARG A 1 199 ? -17.666 -9.108 7.281 1.00 64.12 199 ARG A N 1
ATOM 1612 C CA . ARG A 1 199 ? -18.326 -9.080 8.591 1.00 64.12 199 ARG A CA 1
ATOM 1613 C C . ARG A 1 199 ? -17.460 -8.253 9.543 1.00 64.12 199 ARG A C 1
ATOM 1615 O O . ARG A 1 199 ? -16.237 -8.379 9.447 1.00 64.12 199 ARG A O 1
ATOM 1622 N N . PRO A 1 200 ? -18.056 -7.484 10.470 1.00 67.81 200 PRO A N 1
ATOM 1623 C CA . PRO A 1 200 ? -17.284 -6.730 11.444 1.00 67.81 200 PRO A CA 1
ATOM 1624 C C . PRO A 1 200 ? -16.293 -7.661 12.144 1.00 67.81 200 PRO A C 1
ATOM 1626 O O . PRO A 1 200 ? -16.669 -8.730 12.637 1.00 67.81 200 PRO A O 1
ATOM 1629 N N . LYS A 1 201 ? -15.013 -7.294 12.120 1.00 84.50 201 LYS A N 1
ATOM 1630 C CA . LYS A 1 201 ? -13.939 -8.049 12.771 1.00 84.50 201 LYS A CA 1
ATOM 1631 C C . LYS A 1 201 ? -13.427 -7.230 13.934 1.00 84.50 201 LYS A C 1
ATOM 1633 O O . LYS A 1 201 ? -13.239 -6.025 13.810 1.00 84.50 201 LYS A O 1
ATOM 1638 N N . VAL A 1 202 ? -13.174 -7.895 15.055 1.00 88.19 202 VAL A N 1
ATOM 1639 C CA . VAL A 1 202 ? -12.458 -7.258 16.157 1.00 88.19 202 VAL A CA 1
ATOM 1640 C C . VAL A 1 202 ? -11.000 -7.117 15.742 1.00 88.19 202 VAL A C 1
ATOM 1642 O O . VAL A 1 202 ? -10.313 -8.119 15.532 1.00 88.19 202 VAL A O 1
ATOM 1645 N N . VAL A 1 203 ? -10.549 -5.876 15.599 1.00 88.75 203 VAL A N 1
ATOM 1646 C CA . VAL A 1 203 ? -9.166 -5.529 15.284 1.00 88.75 203 VAL A CA 1
ATOM 1647 C C . VAL A 1 203 ? -8.554 -4.898 16.525 1.00 88.75 203 VAL A C 1
ATOM 1649 O O . VAL A 1 203 ? -9.129 -3.979 17.106 1.00 88.75 203 VAL A O 1
ATOM 1652 N N . LYS A 1 204 ? -7.396 -5.419 16.934 1.00 91.75 204 LYS A N 1
ATOM 1653 C CA . LYS A 1 204 ? -6.568 -4.809 17.973 1.00 91.75 204 LYS A CA 1
ATOM 1654 C C . LYS A 1 204 ? -5.562 -3.904 17.289 1.00 91.75 204 LYS A C 1
ATOM 1656 O O . LYS A 1 204 ? -4.867 -4.372 16.391 1.00 91.75 204 LYS A O 1
ATOM 1661 N N . LEU A 1 205 ? -5.520 -2.650 17.706 1.00 90.62 205 LEU A N 1
ATOM 1662 C CA . LEU A 1 205 ? -4.643 -1.634 17.154 1.00 90.62 205 LEU A CA 1
ATOM 1663 C C . LEU A 1 205 ? -3.842 -0.997 18.281 1.00 90.62 205 LEU A C 1
ATOM 1665 O O . LEU A 1 205 ? -4.350 -0.753 19.372 1.00 90.62 205 LEU A O 1
ATOM 1669 N N . ASN A 1 206 ? -2.591 -0.701 17.991 1.00 91.75 206 ASN A N 1
ATOM 1670 C CA . ASN A 1 206 ? -1.724 0.126 18.796 1.00 91.75 206 ASN A CA 1
ATOM 1671 C C . ASN A 1 206 ? -1.430 1.399 18.008 1.00 91.75 206 ASN A C 1
ATOM 1673 O O . ASN A 1 206 ? -0.976 1.312 16.863 1.00 91.75 206 ASN A O 1
ATOM 1677 N N . LEU A 1 207 ? -1.645 2.571 18.617 1.00 87.56 207 LEU A N 1
ATOM 1678 C CA . LEU A 1 207 ? -1.451 3.847 17.922 1.00 87.56 207 LEU A CA 1
ATOM 1679 C C . LEU A 1 207 ? -0.063 3.889 17.271 1.00 87.56 207 LEU A C 1
ATOM 1681 O O . LEU A 1 207 ? 0.041 4.188 16.084 1.00 87.56 207 LEU A O 1
ATOM 1685 N N . GLU A 1 208 ? 0.984 3.520 18.019 1.00 83.25 208 GLU A N 1
ATOM 1686 C CA . GLU A 1 208 ? 2.392 3.526 17.601 1.00 83.25 208 GLU A CA 1
ATOM 1687 C C . GLU A 1 208 ? 2.748 2.469 16.572 1.00 83.25 208 GLU A C 1
ATOM 1689 O O . GLU A 1 208 ? 3.260 2.824 15.507 1.00 83.25 208 GLU A O 1
ATOM 1694 N N . LYS A 1 209 ? 2.497 1.201 16.891 1.00 84.31 209 LYS A N 1
ATOM 1695 C CA . LYS A 1 209 ? 2.991 0.064 16.106 1.00 84.31 209 LYS A CA 1
ATOM 1696 C C . LYS A 1 209 ? 2.227 -0.109 14.804 1.00 84.31 209 LYS A C 1
ATOM 1698 O O . LYS A 1 209 ? 2.849 -0.392 13.786 1.00 84.31 209 LYS A O 1
ATOM 1703 N N . ASP A 1 210 ? 0.916 0.111 14.831 1.00 81.06 210 ASP A N 1
ATOM 1704 C CA . ASP A 1 210 ? 0.041 -0.138 13.682 1.00 81.06 210 ASP A CA 1
ATOM 1705 C C . ASP A 1 210 ? -0.166 1.113 12.820 1.00 81.06 210 ASP A C 1
ATOM 1707 O O . ASP A 1 210 ? -1.015 1.128 11.933 1.00 81.06 210 ASP A O 1
ATOM 1711 N N . LYS A 1 211 ? 0.633 2.166 13.070 1.00 83.12 211 LYS A N 1
ATOM 1712 C CA . LYS A 1 211 ? 0.637 3.423 12.310 1.00 83.12 211 LYS A CA 1
ATOM 1713 C C . LYS A 1 211 ? -0.783 3.952 12.098 1.00 83.12 211 LYS A C 1
ATOM 1715 O O . LYS A 1 211 ? -1.197 4.214 10.968 1.00 83.12 211 LYS A O 1
ATOM 1720 N N . VAL A 1 212 ? -1.522 4.087 13.198 1.00 82.31 212 VAL A N 1
ATOM 1721 C CA . VAL A 1 212 ? -2.837 4.734 13.184 1.00 82.31 212 VAL A CA 1
ATOM 1722 C C . VAL A 1 212 ? -2.627 6.191 12.810 1.00 82.31 212 VAL A C 1
ATOM 1724 O O . VAL A 1 212 ? -1.851 6.890 13.459 1.00 82.31 212 VAL A O 1
ATOM 1727 N N . LEU A 1 213 ? -3.256 6.606 11.722 1.00 81.75 213 LEU A N 1
ATOM 1728 C CA . LEU A 1 213 ? -3.072 7.918 11.115 1.00 81.75 213 LEU A CA 1
ATOM 1729 C C . LEU A 1 213 ? -4.091 8.902 11.670 1.00 81.75 213 LEU A C 1
ATOM 1731 O O . LEU A 1 213 ? -3.730 10.038 11.951 1.00 81.75 213 LEU A O 1
ATOM 1735 N N . ASP A 1 214 ? -5.332 8.442 11.838 1.00 83.06 214 ASP A N 1
ATOM 1736 C CA . ASP A 1 214 ? -6.450 9.295 12.216 1.00 83.06 214 ASP A CA 1
ATOM 1737 C C . ASP A 1 214 ? -7.576 8.512 12.908 1.00 83.06 214 ASP A C 1
ATOM 1739 O O . ASP A 1 214 ? -7.787 7.323 12.623 1.00 83.06 214 ASP A O 1
ATOM 1743 N N . ILE A 1 215 ? -8.285 9.192 13.810 1.00 84.50 215 ILE A N 1
ATOM 1744 C CA . ILE A 1 215 ? -9.485 8.718 14.504 1.00 84.50 215 ILE A CA 1
ATOM 1745 C C . ILE A 1 215 ? -10.492 9.872 14.535 1.00 84.50 215 ILE A C 1
ATOM 1747 O O . ILE A 1 215 ? -10.239 10.895 15.162 1.00 84.50 215 ILE A O 1
ATOM 1751 N N . GLU A 1 216 ? -11.667 9.681 13.939 1.00 82.31 216 GLU A N 1
ATOM 1752 C CA . GLU A 1 216 ? -12.744 10.678 13.946 1.00 82.31 216 GLU A CA 1
ATOM 1753 C C . GLU A 1 216 ? -14.018 10.104 14.574 1.00 82.31 216 GLU A C 1
ATOM 1755 O O . GLU A 1 216 ? -14.357 8.939 14.365 1.00 82.31 216 GLU A O 1
ATOM 1760 N N . VAL A 1 217 ? -14.765 10.924 15.315 1.00 82.62 217 VAL A N 1
ATOM 1761 C CA . VAL A 1 217 ? -16.073 10.531 15.868 1.00 82.62 217 VAL A CA 1
ATOM 1762 C C . VAL A 1 217 ? -17.148 10.641 14.793 1.00 82.62 217 VAL A C 1
ATOM 1764 O O . VAL A 1 217 ? -17.215 11.642 14.076 1.00 82.62 217 VAL A O 1
ATOM 1767 N N . VAL A 1 218 ? -18.026 9.639 14.695 1.00 78.44 218 VAL A N 1
ATOM 1768 C CA . VAL A 1 218 ? -19.192 9.729 13.811 1.00 78.44 218 VAL A CA 1
ATOM 1769 C C . VAL A 1 218 ? -20.371 10.348 14.559 1.00 78.44 218 VAL A C 1
ATOM 1771 O O . VAL A 1 218 ? -20.929 9.722 15.457 1.00 78.44 218 VAL A O 1
ATOM 1774 N N . PHE A 1 219 ? -20.756 11.562 14.157 1.00 65.44 219 PHE A N 1
ATOM 1775 C CA . PHE A 1 219 ? -21.961 12.252 14.638 1.00 65.44 219 PHE A CA 1
ATOM 1776 C C . PHE A 1 219 ? -23.242 11.792 13.926 1.00 65.44 219 PHE A C 1
ATOM 1778 O O . PHE A 1 219 ? -23.177 11.452 12.718 1.00 65.44 219 PHE A O 1
#

Secondary structure (DSSP, 8-state):
---------------------------------PPTTPPPHHHHHHHHHHH-TT-EEEEEEB-TTSPBPSS-EEEEEEEE-SSEEEEEEEE--------S-SS---------EEEEEGGG--EEEEEE---HHHHHT--HHHHHHHHHHPPTT-EEEEEEEETTTTEEEEEEEEEEEEETTTTEEEEEEEESSSSS-PPPEEEEEETTTTTEEEEEE--

Foldseek 3Di:
DDDDDDDDDDDDDDPPPDPPPPPPPPPPPDDQDAAALFDQLVVVLVVDVVLDALFWKWWWWADNNRHIDPGTFIFGFHAHDPFWTKTWTDDPDPPPPPPDDDDDDDPPDGTDMDIGTSSNNTTNDIGGPQVVVLLVQADLVVVLVVVVPDDQQFKKWWWFADSVNNGIWIWIWGWHDADSVQQKTWTQTATPPDPDRDGRDIDIDHCPPRSTRDMGGDD

Sequence (219 aa):
MGKGERFFSKNLIFEQGRQRYFLGLFKRKKKVELRPGALPPEKVKEIVKKIGKNKKVNIRRVEYDGTPEEKPITVRIIDIKDDYFTGNVINVERSIKQELDEKVVYIKGGGGTIDFYYEDGDIMSIEEDVDEVVIEQRNIGELVEILDALDINEEILISYYDEAKGGVINGRGRLISKNLENNDFEVEFSVINEIELDRPKVVKLNLEKDKVLDIEVVF